Protein AF-A0A0K2UGA2-F1 (afdb_monomer_lite)

Sequence (184 aa):
MSRSERPNSTDGEDQDSHVTQVADSEGTWDYDFKPMPTYVLCIILMTSNLFLLFLTLILPSICWRKKHCSIRPFSWLIYGHGLHWLIHLIGDQYWKYHHAKSKLDGYIEFYIQTKNIRRAPFYIVSFGNALLLIASTILYENCKSYICEEVDYLRGLVTIEALSILSLITKYLVNLKKFHETKA

InterPro domains:
  IPR029399 TMEM192 family [PF14802] (30-184)
  IPR029399 TMEM192 family [PTHR31592] (38-183)

pLDDT: mean 70.26, std 17.55, range [30.72, 91.88]

Organism: Lepeophtheirus salmonis (NCBI:txid72036)

Foldseek 3Di:
DDDDDDDDDDDDDPPPPDPPFDQDPVRDTDDPDDPDCVVVLLVVLLVLLVVLLVLLVVLVVVCVVVVDDPDDSLVVNLVSLVVSLVSLVVSVVVVVVVVVVCVPPPPPPVCVVVVVLSCVLNVLSVVLNVVLVVLVVVCVVPPPDDDDPSSVVNSVSSNVSSVVNVVSSVVSVVVVVVVVVVVD

Structure (mmCIF, N/CA/C/O backbone):
data_AF-A0A0K2UGA2-F1
#
_entry.id   AF-A0A0K2UGA2-F1
#
loop_
_atom_site.group_PDB
_atom_site.id
_atom_site.type_symbol
_atom_site.label_atom_id
_atom_site.label_alt_id
_atom_site.label_comp_id
_atom_site.label_asym_id
_atom_site.label_entity_id
_atom_site.label_seq_id
_atom_site.pdbx_PDB_ins_code
_atom_site.Cartn_x
_atom_site.Cartn_y
_atom_site.Cartn_z
_atom_site.occupancy
_atom_site.B_iso_or_equiv
_atom_site.auth_seq_id
_atom_site.auth_comp_id
_atom_site.auth_asym_id
_atom_site.auth_atom_id
_atom_site.pdbx_PDB_model_num
ATOM 1 N N . MET A 1 1 ? -31.998 -31.017 64.420 1.00 37.56 1 MET A N 1
ATOM 2 C CA . MET A 1 1 ? -31.424 -32.377 64.312 1.00 37.56 1 MET A CA 1
ATOM 3 C C . MET A 1 1 ? -31.654 -32.807 62.864 1.00 37.56 1 MET A C 1
ATOM 5 O O . MET A 1 1 ? -32.804 -32.898 62.487 1.00 37.56 1 MET A O 1
ATOM 9 N N . SER A 1 2 ? -30.695 -32.916 61.952 1.00 39.34 2 SER A N 1
ATOM 10 C CA . SER A 1 2 ? -29.243 -32.854 62.046 1.00 39.34 2 SER A CA 1
ATOM 11 C C . SER A 1 2 ? -28.655 -32.306 60.739 1.00 39.34 2 SER A C 1
ATOM 13 O O . SER A 1 2 ? -29.261 -32.405 59.677 1.00 39.34 2 SER A O 1
ATOM 15 N N . ARG A 1 3 ? -27.471 -31.721 60.885 1.00 41.41 3 ARG A N 1
ATOM 16 C CA . ARG A 1 3 ? -26.541 -31.200 59.880 1.00 41.41 3 ARG A CA 1
ATOM 17 C C . ARG A 1 3 ? -25.759 -32.362 59.245 1.00 41.41 3 ARG A C 1
ATOM 19 O O . ARG A 1 3 ? -25.420 -33.297 59.961 1.00 41.41 3 ARG A O 1
ATOM 26 N N . SER A 1 4 ? -25.427 -32.269 57.960 1.00 37.75 4 SER A N 1
ATOM 27 C CA . SER A 1 4 ? -24.331 -33.008 57.298 1.00 37.75 4 SER A CA 1
ATOM 28 C C . SER A 1 4 ? -24.015 -32.243 56.001 1.00 37.75 4 SER A C 1
ATOM 30 O O . SER A 1 4 ? -24.888 -32.115 55.151 1.00 37.75 4 SER A O 1
ATOM 32 N N . GLU A 1 5 ? -23.064 -31.305 55.994 1.00 38.44 5 GLU A N 1
ATOM 33 C CA . GLU A 1 5 ? -21.602 -31.429 55.796 1.00 38.44 5 GLU A CA 1
ATOM 34 C C . GLU A 1 5 ? -21.164 -31.910 54.393 1.00 38.44 5 GLU A C 1
ATOM 36 O O . GLU A 1 5 ? -21.560 -32.960 53.907 1.00 38.44 5 GLU A O 1
ATOM 41 N N . ARG A 1 6 ? -20.361 -31.046 53.748 1.00 37.56 6 ARG A N 1
ATOM 42 C CA . ARG A 1 6 ? -19.800 -31.071 52.377 1.00 37.56 6 ARG A CA 1
ATOM 43 C C . ARG A 1 6 ? -18.502 -31.913 52.331 1.00 37.56 6 ARG A C 1
ATOM 45 O O . ARG A 1 6 ? -17.911 -32.117 53.388 1.00 37.56 6 ARG A O 1
ATOM 52 N N . PRO A 1 7 ? -17.990 -32.310 51.146 1.00 41.41 7 PRO A N 1
ATOM 53 C CA . PRO A 1 7 ? -16.862 -31.559 50.536 1.00 41.41 7 PRO A CA 1
ATOM 54 C C . PRO A 1 7 ? -16.954 -31.505 48.988 1.00 41.41 7 PRO A C 1
ATOM 56 O O . PRO A 1 7 ? -17.434 -32.435 48.358 1.00 41.41 7 PRO A O 1
ATOM 59 N N . ASN A 1 8 ? -16.773 -30.369 48.306 1.00 36.59 8 ASN A N 1
ATOM 60 C CA . ASN A 1 8 ? -15.532 -29.724 47.828 1.00 36.59 8 ASN A CA 1
ATOM 61 C C . ASN A 1 8 ? -14.492 -30.626 47.121 1.00 36.59 8 ASN A C 1
ATOM 63 O O . ASN A 1 8 ? -13.733 -31.316 47.790 1.00 36.59 8 ASN A O 1
ATOM 67 N N . SER A 1 9 ? -14.421 -30.528 45.787 1.00 33.00 9 SER A N 1
ATOM 68 C CA . SER A 1 9 ? -13.192 -30.535 44.956 1.00 33.00 9 SER A CA 1
ATOM 69 C C . SER A 1 9 ? -13.597 -30.065 43.542 1.00 33.00 9 SER A C 1
ATOM 71 O O . SER A 1 9 ? -14.502 -30.651 42.958 1.00 33.00 9 SER A O 1
ATOM 73 N N . THR A 1 10 ? -13.365 -28.804 43.165 1.00 36.88 10 THR A N 1
ATOM 74 C CA . THR A 1 10 ? -12.170 -28.209 42.526 1.00 36.88 10 THR A CA 1
ATOM 75 C C . THR A 1 10 ? -11.819 -28.755 41.135 1.00 36.88 10 THR A C 1
ATOM 77 O O . THR A 1 10 ? -11.552 -29.937 40.959 1.00 36.88 10 THR A O 1
ATOM 80 N N . ASP A 1 11 ? -11.759 -27.787 40.216 1.00 34.50 11 ASP A N 1
ATOM 81 C CA . ASP A 1 11 ? -10.872 -27.674 39.056 1.00 34.50 11 ASP A CA 1
ATOM 82 C C . ASP A 1 11 ? -11.392 -28.116 37.683 1.00 34.50 11 ASP A C 1
ATOM 84 O O . ASP A 1 11 ? -11.321 -29.263 37.252 1.00 34.50 11 ASP A O 1
ATOM 88 N N . GLY A 1 12 ? -11.853 -27.091 36.970 1.00 30.72 12 GLY A N 1
ATOM 89 C CA . GLY A 1 12 ? -12.081 -27.024 35.536 1.00 30.72 12 GLY A CA 1
ATOM 90 C C . GLY A 1 12 ? -12.173 -25.545 35.175 1.00 30.72 12 GLY A C 1
ATOM 91 O O . GLY A 1 12 ? -13.263 -25.029 34.950 1.00 30.72 12 GLY A O 1
ATOM 92 N N . GLU A 1 13 ? -11.041 -24.844 35.280 1.00 35.44 13 GLU A N 1
ATOM 93 C CA . GLU A 1 13 ? -10.872 -23.449 34.871 1.00 35.44 13 GLU A CA 1
ATOM 94 C C . GLU A 1 13 ? -11.157 -23.292 33.372 1.00 35.44 13 GLU A C 1
ATOM 96 O O . GLU A 1 13 ? -10.251 -23.351 32.550 1.00 35.44 13 GLU A O 1
ATOM 101 N N . ASP A 1 14 ? -12.408 -23.013 33.025 1.00 35.53 14 ASP A N 1
ATOM 102 C CA . ASP A 1 14 ? -12.729 -22.203 31.854 1.00 35.53 14 ASP A CA 1
ATOM 103 C C . ASP A 1 14 ? -13.104 -20.812 32.376 1.00 35.53 14 ASP A C 1
ATOM 105 O O . ASP A 1 14 ? -14.276 -20.463 32.533 1.00 35.53 14 ASP A O 1
ATOM 109 N N . GLN A 1 15 ? -12.084 -20.008 32.708 1.00 34.78 15 GLN A N 1
ATOM 110 C CA . GLN A 1 15 ? -12.235 -18.554 32.820 1.00 34.78 15 GLN A CA 1
ATOM 111 C C . GLN A 1 15 ? -12.500 -17.995 31.419 1.00 34.78 15 GLN A C 1
ATOM 113 O O . GLN A 1 15 ? -11.644 -17.382 30.780 1.00 34.78 15 GLN A O 1
ATOM 118 N N . ASP A 1 16 ? -13.719 -18.225 30.940 1.00 36.03 16 ASP A N 1
ATOM 119 C CA . ASP A 1 16 ? -14.328 -17.419 29.904 1.00 36.03 16 ASP A CA 1
ATOM 120 C C . ASP A 1 16 ? -14.433 -16.016 30.502 1.00 36.03 16 ASP A C 1
ATOM 122 O O . ASP A 1 16 ? -15.100 -15.786 31.515 1.00 36.03 16 ASP A O 1
ATOM 126 N N . SER A 1 17 ? -13.636 -15.099 29.962 1.00 37.28 17 SER A N 1
ATOM 127 C CA . SER A 1 17 ? -13.492 -13.741 30.462 1.00 37.28 17 SER A CA 1
ATOM 128 C C . SER A 1 17 ? -14.797 -12.975 30.254 1.00 37.28 17 SER A C 1
ATOM 130 O O . SER A 1 17 ? -14.932 -12.208 29.300 1.00 37.28 17 SER A O 1
ATOM 132 N N . HIS A 1 18 ? -15.755 -13.193 31.151 1.00 33.69 18 HIS A N 1
ATOM 133 C CA . HIS A 1 18 ? -16.914 -12.346 31.339 1.00 33.69 18 HIS A CA 1
ATOM 134 C C . HIS A 1 18 ? -16.404 -10.926 31.579 1.00 33.69 18 HIS A C 1
ATOM 136 O O . HIS A 1 18 ? -15.694 -10.646 32.543 1.00 33.69 18 HIS A O 1
ATOM 142 N N . VAL A 1 19 ? -16.726 -10.036 30.646 1.00 45.16 19 VAL A N 1
ATOM 143 C CA . VAL A 1 19 ? -16.599 -8.593 30.823 1.00 45.16 19 VAL A CA 1
ATOM 144 C C . VAL A 1 19 ? -17.448 -8.237 32.039 1.00 45.16 19 VAL A C 1
ATOM 146 O O . VAL A 1 19 ? -18.676 -8.290 31.976 1.00 45.16 19 VAL A O 1
ATOM 149 N N . THR A 1 20 ? -16.800 -7.957 33.168 1.00 40.78 20 THR A N 1
ATOM 150 C CA . THR A 1 20 ? -17.470 -7.544 34.398 1.00 40.78 20 THR A CA 1
ATOM 151 C C . THR A 1 20 ? -18.082 -6.166 34.161 1.00 40.78 20 THR A C 1
ATOM 153 O O . THR A 1 20 ? -17.406 -5.149 34.266 1.00 40.78 20 THR A O 1
ATOM 156 N N . GLN A 1 21 ? -19.360 -6.136 33.786 1.00 47.53 21 GLN A N 1
ATOM 157 C CA . GLN A 1 21 ? -20.159 -4.916 33.737 1.00 47.53 21 GLN A CA 1
ATOM 158 C C . GLN A 1 21 ? -20.428 -4.478 35.179 1.00 47.53 21 GLN A C 1
ATOM 160 O O . GLN A 1 21 ? -21.361 -4.964 35.817 1.00 47.53 21 GLN A O 1
ATOM 165 N N . VAL A 1 22 ? -19.579 -3.609 35.721 1.00 47.03 22 VAL A N 1
ATOM 166 C CA . VAL A 1 22 ? -19.834 -2.964 37.011 1.00 47.03 22 VAL A CA 1
ATOM 167 C C . VAL A 1 22 ? -20.542 -1.648 36.711 1.00 47.03 22 VAL A C 1
ATOM 169 O O . VAL A 1 22 ? -19.928 -0.709 36.218 1.00 47.03 22 VAL A O 1
ATOM 172 N N . ALA A 1 23 ? -21.852 -1.597 36.946 1.00 44.09 23 ALA A N 1
ATOM 173 C CA . ALA A 1 23 ? -22.577 -0.333 36.949 1.00 44.09 23 ALA A CA 1
ATOM 174 C C . ALA A 1 23 ? -22.194 0.444 38.216 1.00 44.09 23 ALA A C 1
ATOM 176 O O . ALA A 1 23 ? -22.300 -0.093 39.322 1.00 44.09 23 ALA A O 1
ATOM 177 N N . ASP A 1 24 ? -21.758 1.692 38.058 1.00 54.41 24 ASP A N 1
ATOM 178 C CA . ASP A 1 24 ? -21.700 2.642 39.166 1.00 54.41 24 ASP A CA 1
ATOM 179 C C . ASP A 1 24 ? -23.138 2.933 39.655 1.00 54.41 24 ASP A C 1
ATOM 181 O O . ASP A 1 24 ? -24.098 2.951 38.879 1.00 54.41 24 ASP A O 1
ATOM 185 N N . SER A 1 25 ? -23.288 3.126 40.967 1.00 57.62 25 SER A N 1
ATOM 186 C CA . SER A 1 25 ? -24.517 3.521 41.669 1.00 57.62 25 SER A CA 1
ATOM 187 C C . SER A 1 25 ? -25.264 4.738 41.090 1.00 57.62 25 SER A C 1
ATOM 189 O O . SER A 1 25 ? -26.455 4.881 41.368 1.00 57.62 25 SER A O 1
ATOM 191 N N . GLU A 1 26 ? -24.622 5.587 40.285 1.00 58.28 26 GLU A N 1
ATOM 192 C CA . GLU A 1 26 ? -25.221 6.740 39.593 1.00 58.28 26 GLU A CA 1
ATOM 193 C C . GLU A 1 26 ? -25.733 6.417 38.174 1.00 58.28 26 GLU A C 1
ATOM 195 O O . GLU A 1 26 ? -26.281 7.284 37.491 1.00 58.28 26 GLU A O 1
ATOM 200 N N . GLY A 1 27 ? -25.626 5.162 37.722 1.00 55.91 27 GLY A N 1
ATOM 201 C CA . GLY A 1 27 ? -26.053 4.751 36.380 1.00 55.91 27 GLY A CA 1
ATOM 202 C C . GLY A 1 27 ? -25.058 5.122 35.277 1.00 55.91 27 GLY A C 1
ATOM 203 O O . GLY A 1 27 ? -25.396 5.040 34.090 1.00 55.91 27 GLY A O 1
ATOM 204 N N . THR A 1 28 ? -23.834 5.504 35.648 1.00 41.50 28 THR A N 1
ATOM 205 C CA . THR A 1 28 ? -22.737 5.746 34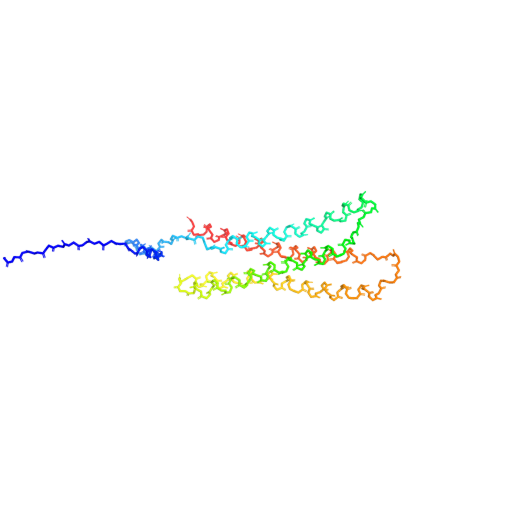.712 1.00 41.50 28 THR A CA 1
ATOM 206 C C . THR A 1 28 ? -22.069 4.416 34.374 1.00 41.50 28 THR A C 1
ATOM 208 O O . THR A 1 28 ? -21.595 3.684 35.241 1.00 41.50 28 THR A O 1
ATOM 211 N N . TRP A 1 29 ? -22.066 4.064 33.090 1.00 51.09 29 TRP A N 1
ATOM 212 C CA . TRP A 1 29 ? -21.388 2.866 32.603 1.00 51.09 29 TRP A CA 1
ATOM 213 C C . TRP A 1 29 ? -19.903 3.174 32.426 1.00 51.09 29 TRP A C 1
ATOM 215 O O . TRP A 1 29 ? -19.542 3.908 31.504 1.00 51.09 29 TRP A O 1
ATOM 225 N N . ASP A 1 30 ? -19.062 2.618 33.297 1.00 38.59 30 ASP A N 1
ATOM 226 C CA . ASP A 1 30 ? -17.612 2.641 33.120 1.00 38.59 30 ASP A CA 1
ATOM 227 C C . ASP A 1 30 ? -17.212 1.492 32.185 1.00 38.59 30 ASP A C 1
ATOM 229 O O . ASP A 1 30 ? -17.468 0.314 32.450 1.00 38.59 30 ASP A O 1
ATOM 233 N N . TYR A 1 31 ? -16.667 1.839 31.021 1.00 52.25 31 TYR A N 1
ATOM 234 C CA . TYR A 1 31 ? -16.268 0.859 30.019 1.00 52.25 31 TYR A CA 1
ATOM 235 C C . TYR A 1 31 ? -14.785 0.568 30.204 1.00 52.25 31 TYR A C 1
ATOM 237 O O . TYR A 1 31 ? -13.946 1.361 29.786 1.00 52.25 31 TYR A O 1
ATOM 245 N N . ASP A 1 32 ? -14.452 -0.598 30.754 1.00 43.66 32 ASP A N 1
ATOM 246 C CA . ASP A 1 32 ? -13.066 -1.060 30.782 1.00 43.66 32 ASP A CA 1
ATOM 247 C C . ASP A 1 32 ? -12.639 -1.439 29.349 1.00 43.66 32 ASP A C 1
ATOM 249 O O . ASP A 1 32 ? -12.970 -2.503 28.807 1.00 43.66 32 ASP A O 1
ATOM 253 N N . PHE A 1 33 ? -12.004 -0.487 28.661 1.00 50.59 33 PHE A N 1
ATOM 254 C CA . PHE A 1 33 ? -11.638 -0.586 27.252 1.00 50.59 33 PHE A CA 1
ATOM 255 C C . PHE A 1 33 ? -10.513 -1.606 27.062 1.00 50.59 33 PHE A C 1
ATOM 257 O O . PHE A 1 33 ? -9.339 -1.248 26.967 1.00 50.59 33 PHE A O 1
ATOM 264 N N . LYS A 1 34 ? -10.851 -2.889 26.906 1.00 51.28 34 LYS A N 1
ATOM 265 C CA . LYS A 1 34 ? -9.876 -3.865 26.404 1.00 51.28 34 LYS A CA 1
ATOM 266 C C . LYS A 1 34 ? -9.520 -3.509 24.953 1.00 51.28 34 LYS A C 1
ATOM 268 O O . LYS A 1 34 ? -10.399 -3.549 24.084 1.00 51.28 34 LYS A O 1
ATOM 273 N N . PRO A 1 35 ? -8.256 -3.157 24.648 1.00 51.88 35 PRO A N 1
ATOM 274 C CA . PRO A 1 35 ? -7.858 -2.835 23.287 1.00 51.88 35 PRO A CA 1
ATOM 275 C C . PRO A 1 35 ? -8.084 -4.064 22.407 1.00 51.88 35 PRO A C 1
ATOM 277 O O . PRO A 1 35 ? -7.499 -5.125 22.625 1.00 51.88 35 PRO A O 1
ATOM 280 N N . MET A 1 36 ? -8.957 -3.933 21.406 1.00 54.53 36 MET A N 1
ATOM 281 C CA . MET A 1 36 ? -9.200 -5.018 20.464 1.00 54.53 36 MET A CA 1
ATOM 282 C C . MET A 1 36 ? -7.882 -5.387 19.749 1.00 54.53 36 MET A C 1
ATOM 284 O O . MET A 1 36 ? -7.130 -4.492 19.341 1.00 54.53 36 MET A O 1
ATOM 288 N N . PRO A 1 37 ? -7.616 -6.683 19.494 1.00 62.12 37 PRO A N 1
ATOM 289 C CA . PRO A 1 37 ? -6.397 -7.148 18.813 1.00 62.12 37 PRO A CA 1
ATOM 290 C C . PRO A 1 37 ? -6.235 -6.597 17.379 1.00 62.12 37 PRO A C 1
ATOM 292 O O . PRO A 1 37 ? -5.204 -6.780 16.733 1.00 62.12 37 PRO A O 1
ATOM 295 N N . THR A 1 38 ? -7.231 -5.867 16.872 1.00 67.31 38 THR A N 1
ATOM 296 C CA . THR A 1 38 ? -7.196 -5.076 15.637 1.00 67.31 38 THR A CA 1
ATOM 297 C C . THR A 1 38 ? -6.097 -4.014 15.614 1.00 67.31 38 THR A C 1
ATOM 299 O O . THR A 1 38 ? -5.597 -3.726 14.527 1.00 67.31 38 THR A O 1
ATOM 302 N N . TYR A 1 39 ? -5.682 -3.45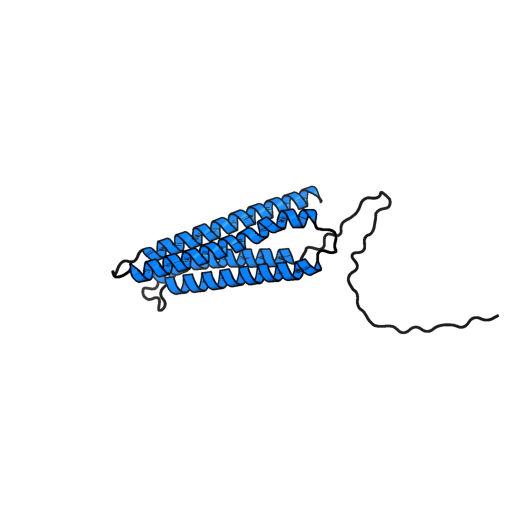9 16.760 1.00 71.31 39 TYR A N 1
ATOM 303 C CA . TYR A 1 39 ? -4.588 -2.476 16.811 1.00 71.31 39 TYR A CA 1
ATOM 304 C C . TYR A 1 39 ? -3.247 -3.071 16.354 1.00 71.31 39 TYR A C 1
ATOM 306 O O . TYR A 1 39 ? -2.553 -2.470 15.534 1.00 71.31 39 TYR A O 1
ATOM 314 N N . VAL A 1 40 ? -2.927 -4.288 16.808 1.00 77.56 40 VAL A N 1
ATOM 315 C CA . VAL A 1 40 ? -1.703 -5.006 16.415 1.00 77.56 40 VAL A CA 1
ATOM 316 C C . VAL A 1 40 ? -1.684 -5.243 14.907 1.00 77.56 40 VAL A C 1
ATOM 318 O O . VAL A 1 40 ? -0.672 -4.995 14.256 1.00 77.56 40 VAL A O 1
ATOM 321 N N . LEU A 1 41 ? -2.819 -5.639 14.323 1.00 77.69 41 LEU A N 1
ATOM 322 C CA . LEU A 1 41 ? -2.898 -5.837 12.878 1.00 77.69 41 LEU A CA 1
ATOM 323 C C . LEU A 1 41 ? -2.733 -4.524 12.103 1.00 77.69 41 LEU A C 1
ATOM 325 O O . LEU A 1 41 ? -2.024 -4.502 11.103 1.00 77.69 41 LEU A O 1
ATOM 329 N N . CYS A 1 42 ? -3.324 -3.419 12.568 1.00 77.56 42 CYS A N 1
ATOM 330 C CA . CYS A 1 42 ? -3.106 -2.107 11.953 1.00 77.56 42 CYS A CA 1
ATOM 331 C C . CYS A 1 42 ? -1.625 -1.704 11.971 1.00 77.56 42 CYS A C 1
ATOM 333 O O . CYS A 1 42 ? -1.134 -1.186 10.968 1.00 77.56 42 CYS A O 1
ATOM 335 N N . ILE A 1 43 ? -0.904 -1.976 13.066 1.00 83.06 43 ILE A N 1
ATOM 336 C CA . ILE A 1 43 ? 0.547 -1.754 13.125 1.00 83.06 43 ILE A CA 1
ATOM 337 C C . ILE A 1 43 ? 1.257 -2.617 12.085 1.00 83.06 43 ILE A C 1
ATOM 339 O O . ILE A 1 43 ? 2.060 -2.081 11.332 1.00 83.06 43 ILE A O 1
ATOM 343 N N . ILE A 1 44 ? 0.947 -3.914 12.002 1.00 86.94 44 ILE A N 1
ATOM 344 C CA . ILE A 1 44 ? 1.562 -4.832 11.027 1.00 86.94 44 ILE A CA 1
ATOM 345 C C . ILE A 1 44 ? 1.331 -4.352 9.586 1.00 86.94 44 ILE A C 1
ATOM 347 O O . ILE A 1 44 ? 2.254 -4.344 8.772 1.00 86.94 44 ILE A O 1
ATOM 351 N N . LEU A 1 45 ? 0.115 -3.912 9.254 1.00 85.88 45 LEU A N 1
ATOM 352 C CA . LEU A 1 45 ? -0.188 -3.382 7.922 1.00 85.88 45 LEU A CA 1
ATOM 353 C C . LEU A 1 45 ? 0.591 -2.089 7.654 1.00 85.88 45 LEU A C 1
ATOM 355 O O . LEU A 1 45 ? 1.203 -1.943 6.594 1.00 85.88 45 LEU A O 1
ATOM 359 N N . MET A 1 46 ? 0.653 -1.184 8.632 1.00 85.69 46 MET A N 1
ATOM 360 C CA . MET A 1 46 ? 1.400 0.067 8.515 1.00 85.69 46 MET A CA 1
ATOM 361 C C . MET A 1 46 ? 2.907 -0.172 8.351 1.00 85.69 46 MET A C 1
ATOM 363 O O . MET A 1 46 ? 3.526 0.423 7.467 1.00 85.69 46 MET A O 1
ATOM 367 N N . THR A 1 47 ? 3.499 -1.073 9.139 1.00 88.50 47 THR A N 1
ATOM 368 C CA . THR A 1 47 ? 4.919 -1.430 9.020 1.00 88.50 47 THR A CA 1
ATOM 369 C C . THR A 1 47 ? 5.207 -2.109 7.687 1.00 88.50 47 THR A C 1
ATOM 371 O O . THR A 1 47 ? 6.205 -1.775 7.050 1.00 88.50 47 THR A O 1
ATOM 374 N N . SER A 1 48 ? 4.316 -2.980 7.206 1.00 88.94 48 SER A N 1
ATOM 375 C CA . SER A 1 48 ? 4.462 -3.614 5.891 1.00 88.94 48 SER A CA 1
ATOM 376 C C . SER A 1 48 ? 4.449 -2.598 4.739 1.00 88.94 48 SER A C 1
ATOM 378 O O . SER A 1 48 ? 5.198 -2.757 3.777 1.00 88.94 48 SER A O 1
ATOM 380 N N . ASN A 1 49 ? 3.648 -1.530 4.841 1.00 90.19 49 ASN A N 1
ATOM 381 C CA . ASN A 1 49 ? 3.582 -0.466 3.835 1.00 90.19 49 ASN A CA 1
ATOM 382 C C . ASN A 1 49 ? 4.840 0.414 3.847 1.00 90.19 49 ASN A C 1
ATOM 384 O O . ASN A 1 49 ? 5.405 0.718 2.797 1.00 90.19 49 ASN A O 1
ATOM 388 N N . LEU A 1 50 ? 5.336 0.765 5.038 1.00 90.25 50 LEU A N 1
ATOM 389 C CA . LEU A 1 50 ? 6.605 1.484 5.181 1.00 90.25 50 LEU A CA 1
ATOM 390 C C . LEU A 1 50 ? 7.788 0.660 4.664 1.00 90.25 50 LEU A C 1
ATOM 392 O O . LEU A 1 50 ? 8.670 1.198 3.997 1.00 90.25 50 LEU A O 1
ATOM 396 N N . PHE A 1 51 ? 7.791 -0.647 4.931 1.00 90.62 51 PHE A N 1
ATOM 397 C CA . PHE A 1 51 ? 8.807 -1.556 4.415 1.00 90.62 51 PHE A CA 1
ATOM 398 C C . PHE A 1 51 ? 8.788 -1.620 2.883 1.00 90.62 51 PHE A C 1
ATOM 400 O O . PHE A 1 51 ? 9.848 -1.549 2.262 1.00 90.62 51 PHE A O 1
ATOM 407 N N . LEU A 1 52 ? 7.603 -1.688 2.264 1.00 89.50 52 LEU A N 1
ATOM 408 C CA . LEU A 1 52 ? 7.475 -1.668 0.806 1.00 89.50 52 LEU A CA 1
ATOM 409 C C . LEU A 1 52 ? 8.019 -0.359 0.210 1.00 89.50 52 LEU A C 1
ATOM 411 O O . LEU A 1 52 ? 8.793 -0.408 -0.742 1.00 89.50 52 LEU A O 1
ATOM 415 N N . LEU A 1 53 ? 7.685 0.796 0.796 1.00 90.56 53 LEU A N 1
ATOM 416 C CA . LEU A 1 53 ? 8.236 2.095 0.384 1.00 90.56 53 LEU A CA 1
ATOM 417 C C . LEU A 1 53 ? 9.760 2.151 0.513 1.00 90.56 53 LEU A C 1
ATOM 419 O O . LEU A 1 53 ? 10.459 2.615 -0.385 1.00 90.56 53 LEU A O 1
ATOM 423 N N . PHE A 1 54 ? 10.297 1.666 1.627 1.00 89.50 54 PHE A N 1
ATOM 424 C CA . PHE A 1 54 ? 11.739 1.609 1.837 1.00 89.50 54 PHE A CA 1
ATOM 425 C C . PHE A 1 54 ? 12.418 0.744 0.767 1.00 89.50 54 PHE A C 1
ATOM 427 O O . PHE A 1 54 ? 13.403 1.169 0.160 1.00 89.50 54 PHE A O 1
ATOM 434 N N . LEU A 1 55 ? 11.850 -0.431 0.480 1.00 86.69 55 LEU A N 1
ATOM 435 C CA . LEU A 1 55 ? 12.327 -1.346 -0.552 1.00 86.69 55 LEU A CA 1
ATOM 436 C C . LEU A 1 55 ? 12.330 -0.669 -1.936 1.00 86.69 55 LEU A C 1
ATOM 438 O O . LEU A 1 55 ? 13.365 -0.654 -2.607 1.00 86.69 55 LEU A O 1
ATOM 442 N N . THR A 1 56 ? 11.225 -0.036 -2.343 1.00 85.75 56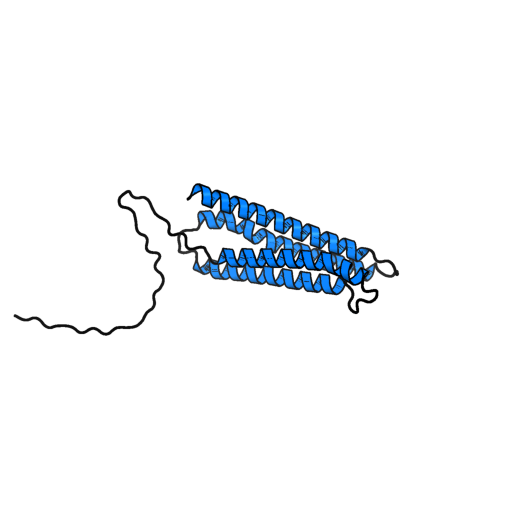 THR A N 1
ATOM 443 C CA . THR A 1 56 ? 11.122 0.632 -3.654 1.00 85.75 56 THR A CA 1
ATOM 444 C C . THR A 1 56 ? 12.037 1.848 -3.784 1.00 85.75 56 THR A C 1
ATOM 446 O O . THR A 1 56 ? 12.478 2.164 -4.891 1.00 85.75 56 THR A O 1
ATOM 449 N N . LEU A 1 57 ? 12.365 2.535 -2.687 1.00 85.75 57 LEU A N 1
ATOM 450 C CA . LEU A 1 57 ? 13.289 3.669 -2.705 1.00 85.75 57 LEU A CA 1
ATOM 451 C C . LEU A 1 57 ? 14.764 3.253 -2.730 1.00 85.75 57 LEU A C 1
ATOM 453 O O . LEU A 1 57 ? 15.582 3.915 -3.374 1.00 85.75 57 LEU A O 1
ATOM 457 N N . ILE A 1 58 ? 15.106 2.154 -2.063 1.00 84.62 58 ILE A N 1
ATOM 458 C CA . ILE A 1 58 ? 16.499 1.742 -1.861 1.00 84.62 58 ILE A CA 1
ATOM 459 C C . ILE A 1 58 ? 17.033 0.852 -2.971 1.00 84.62 58 ILE A C 1
ATOM 461 O O . ILE A 1 58 ? 18.205 0.996 -3.326 1.00 84.62 58 ILE A O 1
ATOM 465 N N . LEU A 1 59 ? 16.204 -0.016 -3.558 1.00 79.00 59 LEU A N 1
ATOM 466 C CA . LEU A 1 59 ? 16.608 -0.867 -4.684 1.00 79.00 59 LEU A CA 1
ATOM 467 C C . LEU A 1 59 ? 17.349 -0.106 -5.800 1.00 79.00 59 LEU A C 1
ATOM 469 O O . LEU A 1 59 ? 18.464 -0.509 -6.143 1.00 79.00 59 LEU A O 1
ATOM 473 N N . PRO A 1 60 ? 16.809 1.001 -6.344 1.00 77.00 60 PRO A N 1
ATOM 474 C CA . PRO A 1 60 ? 17.497 1.745 -7.394 1.00 77.00 60 PRO A CA 1
ATOM 475 C C . PRO A 1 60 ? 18.763 2.439 -6.883 1.00 77.00 60 PRO A C 1
ATOM 477 O O . PRO A 1 60 ? 19.762 2.460 -7.590 1.00 77.00 60 PRO A O 1
ATOM 480 N N . SER A 1 61 ? 18.779 2.930 -5.639 1.00 79.56 61 SER A N 1
ATOM 481 C CA . SER A 1 61 ? 19.966 3.567 -5.047 1.00 79.56 61 SER A CA 1
ATOM 482 C C . SER A 1 61 ? 21.135 2.583 -4.873 1.00 79.56 61 SER A C 1
ATOM 484 O O . SER A 1 61 ? 22.289 2.902 -5.172 1.00 79.56 61 SER A O 1
ATOM 486 N N . ILE A 1 62 ? 20.845 1.345 -4.454 1.00 76.12 62 ILE A N 1
ATOM 487 C CA . ILE A 1 62 ? 21.855 0.289 -4.304 1.00 76.12 62 ILE A CA 1
ATOM 488 C C . ILE A 1 62 ? 22.317 -0.233 -5.667 1.00 76.12 62 ILE A C 1
ATOM 490 O O . ILE A 1 62 ? 23.525 -0.387 -5.867 1.00 76.12 62 ILE A O 1
ATOM 494 N N . CYS A 1 63 ? 21.398 -0.485 -6.605 1.00 73.44 63 CYS A N 1
ATOM 495 C CA . CYS A 1 63 ? 21.763 -0.963 -7.943 1.00 73.44 63 CYS A CA 1
ATOM 496 C C . CYS A 1 63 ? 22.470 0.107 -8.784 1.00 73.44 63 CYS A C 1
ATOM 498 O O . CYS A 1 63 ? 23.309 -0.237 -9.608 1.00 73.44 63 CYS A O 1
ATOM 500 N N . TRP A 1 64 ? 22.226 1.395 -8.533 1.00 69.12 64 TRP A N 1
ATOM 501 C CA . TRP A 1 64 ? 23.018 2.467 -9.135 1.00 69.12 64 TRP A CA 1
ATOM 502 C C . TRP A 1 64 ? 24.480 2.423 -8.674 1.00 69.12 64 TRP A C 1
ATOM 504 O O . TRP A 1 64 ? 25.400 2.587 -9.474 1.00 69.12 64 TRP A O 1
ATOM 514 N N . ARG A 1 65 ? 24.726 2.152 -7.383 1.00 68.56 65 ARG A N 1
ATOM 515 C CA . ARG A 1 65 ? 26.099 2.022 -6.864 1.00 68.56 65 ARG A CA 1
ATOM 516 C C . ARG A 1 65 ? 26.778 0.720 -7.275 1.00 68.56 65 ARG A C 1
ATOM 518 O O . ARG A 1 65 ? 27.983 0.709 -7.521 1.00 68.56 65 ARG A O 1
ATOM 525 N N . LYS A 1 66 ? 26.042 -0.391 -7.305 1.00 66.88 66 LYS A N 1
ATOM 526 C CA . LYS A 1 66 ? 26.568 -1.699 -7.703 1.00 66.88 66 LYS A CA 1
ATOM 527 C C . LYS A 1 66 ? 26.277 -1.913 -9.185 1.00 66.88 66 LYS A C 1
ATOM 529 O O . LYS A 1 66 ? 25.218 -2.418 -9.526 1.00 66.88 66 LYS A O 1
ATOM 534 N N . LYS A 1 67 ? 27.256 -1.592 -10.046 1.00 59.38 67 LYS A N 1
ATOM 535 C CA . LYS A 1 67 ? 27.211 -1.738 -11.522 1.00 59.38 67 LYS A CA 1
ATOM 536 C C . LYS A 1 67 ? 26.648 -3.079 -12.038 1.00 59.38 67 LYS A C 1
ATOM 538 O O . LYS A 1 67 ? 26.241 -3.149 -13.193 1.00 59.38 67 LYS A O 1
ATOM 543 N N . HIS A 1 68 ? 26.587 -4.121 -11.206 1.00 56.22 68 HIS A N 1
ATOM 544 C CA . HIS A 1 68 ? 25.908 -5.380 -11.499 1.00 56.22 68 HIS A CA 1
ATOM 545 C C . HIS A 1 68 ? 24.968 -5.798 -10.360 1.00 56.22 68 HIS A C 1
ATOM 547 O O . HIS A 1 68 ? 25.403 -6.298 -9.322 1.00 56.22 68 HIS A O 1
ATOM 553 N N . CYS A 1 69 ? 23.663 -5.640 -10.581 1.00 63.38 69 CYS A N 1
ATOM 554 C CA . CYS A 1 69 ? 22.633 -6.367 -9.845 1.00 63.38 69 CYS A CA 1
ATOM 555 C C . CYS A 1 69 ? 22.300 -7.654 -10.620 1.00 63.38 69 CYS A C 1
ATOM 557 O O . CYS A 1 69 ? 21.890 -7.591 -11.775 1.00 63.38 69 CYS A O 1
ATOM 559 N N . SER A 1 70 ? 22.478 -8.822 -9.987 1.00 58.28 70 SER A N 1
ATOM 560 C CA . SER A 1 70 ? 22.232 -10.139 -10.611 1.00 58.28 70 SER A CA 1
ATOM 561 C C . SER A 1 70 ? 20.751 -10.398 -10.926 1.00 58.28 70 SER A C 1
ATOM 563 O O . SER A 1 70 ? 20.438 -11.298 -11.698 1.00 58.28 70 SER A O 1
ATOM 565 N N . ILE A 1 71 ? 19.837 -9.629 -10.323 1.00 64.56 71 ILE A N 1
ATOM 566 C CA . ILE A 1 71 ? 18.386 -9.716 -10.522 1.00 64.56 71 ILE A CA 1
ATOM 567 C C . ILE A 1 71 ? 17.885 -8.333 -10.940 1.00 64.56 71 ILE A C 1
ATOM 569 O O . ILE A 1 71 ? 18.281 -7.325 -10.350 1.00 64.56 71 ILE A O 1
ATOM 573 N N . ARG A 1 72 ? 17.001 -8.283 -11.946 1.00 73.19 72 ARG A N 1
ATOM 574 C CA . ARG A 1 72 ? 16.402 -7.029 -12.416 1.00 73.19 72 ARG A CA 1
ATOM 575 C C . ARG A 1 72 ? 15.549 -6.406 -11.295 1.00 73.19 72 ARG A C 1
ATOM 577 O O . ARG A 1 72 ? 14.726 -7.114 -10.713 1.00 73.19 72 ARG A O 1
ATOM 584 N N . PRO A 1 73 ? 15.685 -5.098 -11.008 1.00 75.38 73 PRO A N 1
ATOM 585 C CA . PRO A 1 73 ? 14.938 -4.420 -9.938 1.00 75.38 73 PRO A CA 1
ATOM 586 C C . PRO A 1 73 ? 13.414 -4.543 -10.101 1.00 75.38 73 PRO A C 1
ATOM 588 O O . PRO A 1 73 ? 12.683 -4.613 -9.119 1.00 75.38 73 PRO A O 1
ATOM 591 N N . PHE A 1 74 ? 12.953 -4.666 -11.345 1.00 77.38 74 PHE A N 1
ATOM 592 C CA . PHE A 1 74 ? 11.566 -4.939 -11.707 1.00 77.38 74 PHE A CA 1
ATOM 593 C C . PHE A 1 74 ? 10.997 -6.219 -11.066 1.00 77.38 74 PHE A C 1
ATOM 595 O O . PHE A 1 74 ? 9.906 -6.190 -10.503 1.00 77.38 74 PHE A O 1
ATOM 602 N N . SER A 1 75 ? 11.738 -7.332 -11.081 1.00 82.50 75 SER A N 1
ATOM 603 C CA . SER A 1 75 ? 11.261 -8.602 -10.512 1.00 82.50 75 SER A CA 1
ATOM 604 C C . SER A 1 75 ? 11.101 -8.519 -8.993 1.00 82.50 75 SER A C 1
ATOM 606 O O . SER A 1 75 ? 10.123 -9.016 -8.443 1.00 82.50 75 SER A O 1
ATOM 608 N N . TRP A 1 76 ? 12.028 -7.835 -8.316 1.00 83.06 76 TRP A N 1
ATOM 609 C CA . TRP A 1 76 ? 11.936 -7.582 -6.877 1.00 83.06 76 TRP A CA 1
ATOM 610 C C . TRP A 1 76 ? 10.731 -6.723 -6.507 1.00 83.06 76 TRP A C 1
ATOM 612 O O . TRP A 1 76 ? 10.091 -6.983 -5.491 1.00 83.06 76 TRP A O 1
ATOM 622 N N . LEU A 1 77 ? 10.413 -5.724 -7.331 1.00 84.56 77 LEU A N 1
ATOM 623 C CA . LEU A 1 77 ? 9.262 -4.854 -7.121 1.00 84.56 77 LEU A CA 1
ATOM 624 C C . LEU A 1 77 ? 7.949 -5.642 -7.230 1.00 84.56 77 LEU A C 1
ATOM 626 O O . LEU A 1 77 ? 7.109 -5.526 -6.341 1.00 84.56 77 LEU A O 1
ATOM 630 N N . ILE A 1 78 ? 7.808 -6.501 -8.246 1.00 86.56 78 ILE A N 1
ATOM 631 C CA . ILE A 1 78 ? 6.623 -7.359 -8.411 1.00 86.56 78 ILE A CA 1
ATOM 632 C C . ILE A 1 78 ? 6.484 -8.338 -7.240 1.00 86.56 78 ILE A C 1
ATOM 634 O O . ILE A 1 78 ? 5.408 -8.439 -6.655 1.00 86.56 78 ILE A O 1
ATOM 638 N N . TYR A 1 79 ? 7.558 -9.032 -6.853 1.00 88.38 79 TYR A N 1
ATOM 639 C CA . TYR A 1 79 ? 7.502 -9.975 -5.730 1.00 88.38 79 TYR A CA 1
ATOM 640 C C . TYR A 1 79 ? 7.213 -9.282 -4.398 1.00 88.38 79 TYR A C 1
ATOM 642 O O . TYR A 1 79 ? 6.395 -9.768 -3.617 1.00 88.38 79 TYR A O 1
ATOM 650 N N . GLY A 1 80 ? 7.848 -8.135 -4.149 1.00 88.00 80 GLY A N 1
ATOM 651 C CA . GLY A 1 80 ? 7.618 -7.344 -2.945 1.00 88.00 80 GLY A CA 1
ATOM 652 C C . GLY A 1 80 ? 6.177 -6.849 -2.856 1.00 88.00 80 GLY A C 1
ATOM 653 O O . GLY A 1 80 ? 5.545 -6.988 -1.809 1.00 88.00 80 GLY A O 1
ATOM 654 N N . HIS A 1 81 ? 5.633 -6.335 -3.960 1.00 89.31 81 HIS A N 1
ATOM 655 C CA . HIS A 1 81 ? 4.253 -5.866 -4.010 1.00 89.31 81 HIS A CA 1
ATOM 656 C C . HIS A 1 81 ? 3.240 -7.018 -3.891 1.00 89.31 81 HIS A C 1
ATOM 658 O O . HIS A 1 81 ? 2.287 -6.914 -3.123 1.00 89.31 81 HIS A O 1
ATOM 664 N N . GLY A 1 82 ? 3.488 -8.158 -4.543 1.00 89.00 82 GLY A N 1
ATOM 665 C CA . GLY A 1 82 ? 2.646 -9.351 -4.411 1.00 89.00 82 GLY A CA 1
ATOM 666 C C . GLY A 1 82 ? 2.620 -9.911 -2.984 1.00 89.00 82 GLY A C 1
ATOM 667 O O . GLY A 1 82 ? 1.554 -10.245 -2.464 1.00 89.00 82 GLY A O 1
ATOM 668 N N . LEU A 1 83 ? 3.772 -9.954 -2.304 1.00 90.00 83 LEU A N 1
ATOM 669 C CA . LEU A 1 83 ? 3.843 -10.353 -0.895 1.00 90.00 83 LEU A CA 1
ATOM 670 C C . LEU A 1 83 ? 3.106 -9.354 0.010 1.00 90.00 83 LEU A C 1
ATOM 672 O O . LEU A 1 83 ? 2.381 -9.754 0.921 1.00 90.00 83 LEU A O 1
ATOM 676 N N . HIS A 1 84 ? 3.254 -8.056 -0.258 1.00 89.38 84 HIS A N 1
ATOM 677 C CA . HIS A 1 84 ? 2.546 -7.000 0.459 1.00 89.38 84 HIS A CA 1
ATOM 678 C C . HIS A 1 84 ? 1.021 -7.114 0.306 1.00 89.38 84 HIS A C 1
ATOM 680 O O . HIS A 1 84 ? 0.289 -7.006 1.296 1.00 89.38 84 HIS A O 1
ATOM 686 N N . TRP A 1 85 ? 0.5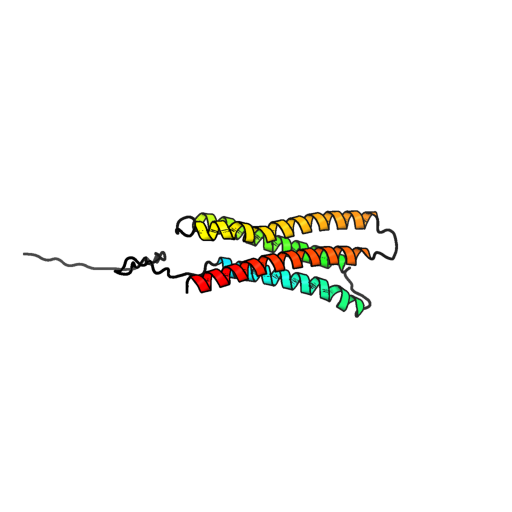44 -7.402 -0.907 1.00 91.88 85 TRP A N 1
ATOM 687 C CA . TRP A 1 85 ? -0.863 -7.694 -1.178 1.00 91.88 85 TRP A CA 1
ATOM 688 C C . TRP A 1 85 ? -1.353 -8.918 -0.397 1.00 91.88 85 TRP A C 1
ATOM 690 O O . TRP A 1 85 ? -2.412 -8.861 0.231 1.00 91.88 85 TRP A O 1
ATOM 700 N N . LEU A 1 86 ? -0.563 -9.996 -0.349 1.00 88.94 86 LEU A N 1
ATOM 701 C CA . LEU A 1 86 ? -0.928 -11.206 0.390 1.00 88.94 86 LEU A CA 1
ATOM 702 C C . LEU A 1 86 ? -1.085 -10.936 1.896 1.00 88.94 86 LEU A C 1
ATOM 704 O O . LEU A 1 86 ? -2.039 -11.412 2.510 1.00 88.94 86 LEU A O 1
ATOM 708 N N . ILE A 1 87 ? -0.197 -10.130 2.486 1.00 88.69 87 ILE A N 1
ATOM 709 C CA . ILE A 1 87 ? -0.298 -9.709 3.894 1.00 88.69 87 ILE A CA 1
ATOM 710 C C . ILE A 1 87 ? -1.611 -8.947 4.140 1.00 88.69 87 ILE A C 1
ATOM 712 O O . ILE A 1 87 ? -2.308 -9.217 5.121 1.00 88.69 87 ILE A O 1
ATOM 716 N N . HIS A 1 88 ? -1.987 -8.041 3.230 1.00 86.31 88 HIS A N 1
ATOM 717 C CA . HIS A 1 88 ? -3.250 -7.299 3.318 1.00 86.31 88 HIS A CA 1
ATOM 718 C C . HIS A 1 88 ? -4.473 -8.215 3.185 1.00 86.31 88 HIS A C 1
ATOM 720 O O . HIS A 1 88 ? -5.448 -8.047 3.921 1.00 86.31 88 HIS A O 1
ATOM 726 N N . LEU A 1 89 ? -4.412 -9.208 2.294 1.00 87.25 89 LEU A N 1
ATOM 727 C CA . LEU A 1 89 ? -5.468 -10.202 2.105 1.00 87.25 89 LEU A CA 1
ATOM 728 C C . LEU A 1 89 ? -5.673 -11.063 3.359 1.00 87.25 89 LEU A C 1
ATOM 730 O O . LEU A 1 89 ? -6.802 -11.209 3.833 1.00 87.25 89 LEU A O 1
ATOM 734 N N . ILE A 1 90 ? -4.588 -11.601 3.924 1.00 87.19 90 ILE A N 1
ATOM 735 C CA . ILE A 1 90 ? -4.639 -12.406 5.153 1.00 87.19 90 ILE A CA 1
ATOM 736 C C . ILE A 1 90 ? -5.201 -11.566 6.302 1.00 87.19 90 ILE A C 1
ATOM 738 O O . ILE A 1 90 ? -6.054 -12.042 7.053 1.00 87.19 90 ILE A O 1
ATOM 742 N N . GLY A 1 91 ? -4.779 -10.304 6.408 1.00 82.31 91 GLY A N 1
ATOM 743 C CA . GLY A 1 91 ? -5.281 -9.388 7.424 1.00 82.31 91 GLY A CA 1
ATOM 744 C C . GLY A 1 91 ? -6.790 -9.136 7.324 1.00 82.31 91 GLY A C 1
ATOM 745 O O . GLY A 1 91 ? -7.499 -9.220 8.332 1.00 82.31 91 GLY A O 1
ATOM 746 N N . ASP A 1 92 ? -7.314 -8.892 6.118 1.00 82.75 92 ASP A N 1
ATOM 747 C CA . ASP A 1 92 ? -8.758 -8.708 5.915 1.00 82.75 92 ASP A CA 1
ATOM 748 C C . ASP A 1 92 ? -9.552 -9.988 6.225 1.00 82.75 92 ASP A C 1
ATOM 750 O O . ASP A 1 92 ? -10.615 -9.928 6.855 1.00 82.75 92 ASP A O 1
ATOM 754 N N . GLN A 1 93 ? -9.025 -11.160 5.857 1.00 83.88 93 GLN A N 1
ATOM 755 C CA . GLN A 1 93 ? -9.682 -12.433 6.147 1.00 83.88 93 GLN A CA 1
ATOM 756 C C . GLN A 1 93 ? -9.678 -12.757 7.647 1.00 83.88 93 GLN A C 1
ATOM 758 O O . GLN A 1 93 ? -10.705 -13.184 8.184 1.00 83.88 93 GLN A O 1
ATOM 763 N N . TYR A 1 94 ? -8.571 -12.480 8.342 1.00 82.06 94 TYR A N 1
ATOM 764 C CA . TYR A 1 94 ? -8.486 -12.595 9.798 1.00 82.06 94 TYR A CA 1
ATOM 765 C C . TYR A 1 94 ? -9.526 -11.701 10.483 1.00 82.06 94 TYR A C 1
ATOM 767 O O . TYR A 1 94 ? -10.243 -12.140 11.384 1.00 82.06 94 TYR A O 1
ATOM 775 N N . TRP A 1 95 ? -9.693 -10.466 10.002 1.00 73.94 95 TRP A N 1
ATOM 776 C CA . TRP A 1 95 ? -10.733 -9.566 10.495 1.00 73.94 95 TRP A CA 1
ATOM 777 C C . TRP A 1 95 ? -12.145 -10.059 10.237 1.00 73.94 95 TRP A C 1
ATOM 779 O O . TRP A 1 95 ? -12.992 -9.928 11.118 1.00 73.94 95 TRP A O 1
ATOM 789 N N . LYS A 1 96 ? -12.425 -10.619 9.059 1.00 73.50 96 LYS A N 1
ATOM 790 C CA . LYS A 1 96 ? -13.736 -11.216 8.768 1.00 73.50 96 LYS A CA 1
ATOM 791 C C . LYS A 1 96 ? -14.048 -12.360 9.734 1.00 73.50 96 LYS A C 1
ATOM 793 O O . LYS A 1 96 ? -15.160 -12.404 10.256 1.00 73.50 96 LYS A O 1
ATOM 798 N N . TYR A 1 97 ? -13.072 -13.226 10.005 1.00 72.38 97 TYR A N 1
ATOM 799 C CA . TYR A 1 97 ? -13.229 -14.359 10.916 1.00 72.38 97 TYR A CA 1
ATOM 800 C C . TYR A 1 97 ? -13.437 -13.909 12.369 1.00 72.38 97 TYR A C 1
ATOM 802 O O . TYR A 1 97 ? -14.426 -14.280 13.000 1.00 72.38 97 TYR A O 1
ATOM 810 N N . HIS A 1 98 ? -12.575 -13.026 12.882 1.00 69.69 98 HIS A N 1
ATOM 811 C CA . HIS A 1 98 ? -12.687 -12.526 14.255 1.00 69.69 98 HIS A CA 1
ATOM 812 C C . HIS A 1 98 ? -13.964 -11.688 14.471 1.00 69.69 98 HIS A C 1
ATOM 814 O O . HIS A 1 98 ? -14.535 -11.683 15.562 1.00 69.69 98 HIS A O 1
ATOM 820 N N . HIS A 1 99 ? -14.474 -11.016 13.432 1.00 63.19 99 HIS A N 1
ATOM 821 C CA . HIS A 1 99 ? -15.731 -10.267 13.528 1.00 63.19 99 HIS A CA 1
ATOM 822 C C . HIS A 1 99 ? -16.996 -11.102 13.546 1.00 63.19 99 HIS A C 1
ATOM 824 O O . HIS A 1 99 ? -18.009 -10.604 14.038 1.00 63.19 99 HIS A O 1
ATOM 830 N N . ALA A 1 100 ? -16.969 -12.336 13.043 1.00 63.38 100 ALA A N 1
ATOM 831 C CA . ALA A 1 100 ? -18.091 -13.242 13.256 1.00 63.38 100 ALA A CA 1
ATOM 832 C C . ALA A 1 100 ? -18.285 -13.517 14.758 1.00 63.38 100 ALA A C 1
ATOM 834 O O . ALA A 1 100 ? -19.419 -13.645 15.208 1.00 63.38 100 ALA A O 1
ATOM 835 N N . LYS A 1 101 ? -17.188 -13.512 15.531 1.00 60.16 101 LYS A N 1
ATOM 836 C CA . LYS A 1 101 ? -17.179 -13.780 16.973 1.00 60.16 101 LYS A CA 1
ATOM 837 C C . LYS A 1 101 ? -17.504 -12.543 17.828 1.00 60.16 101 LYS A C 1
ATOM 839 O O . LYS A 1 101 ? -18.343 -12.632 18.710 1.00 60.16 101 LYS A O 1
ATOM 844 N N . SER A 1 102 ? -16.936 -11.370 17.525 1.00 53.25 102 SER A N 1
ATOM 845 C CA . SER A 1 102 ? -17.123 -10.138 18.334 1.00 53.25 102 SER A CA 1
ATOM 846 C C . SER A 1 102 ? -18.441 -9.379 18.101 1.00 53.25 102 SER A C 1
ATOM 848 O O . SER A 1 102 ? -18.625 -8.280 18.618 1.00 53.25 102 SER A O 1
ATOM 850 N N . LYS A 1 103 ? -19.370 -9.916 17.300 1.00 55.09 103 LYS A N 1
ATOM 851 C CA . LYS A 1 103 ? -20.677 -9.285 17.029 1.00 55.09 103 LYS A CA 1
ATOM 852 C C . LYS A 1 103 ? -21.619 -9.279 18.249 1.00 55.09 103 LYS A C 1
ATOM 854 O O . LYS A 1 103 ? -22.665 -8.646 18.180 1.00 55.09 103 LYS A O 1
ATOM 859 N N . LEU A 1 104 ? -21.253 -9.979 19.324 1.00 54.88 104 LEU A N 1
ATOM 860 C CA . LEU A 1 104 ? -22.059 -10.164 20.533 1.00 54.88 104 LEU A CA 1
ATOM 861 C C . LEU A 1 104 ? -21.787 -9.124 21.638 1.00 54.88 104 LEU A C 1
ATOM 863 O O . LEU A 1 104 ? -22.609 -8.989 22.533 1.00 54.88 104 LEU A O 1
ATOM 867 N N . ASP A 1 105 ? -20.715 -8.328 21.541 1.00 55.25 105 ASP A N 1
ATOM 868 C CA . ASP A 1 105 ? -20.236 -7.500 22.665 1.00 55.25 105 ASP A CA 1
ATOM 869 C C . ASP A 1 105 ? -20.708 -6.028 22.641 1.00 55.25 105 ASP A C 1
ATOM 871 O O . ASP A 1 105 ? -20.111 -5.169 23.277 1.00 55.25 105 ASP A O 1
ATOM 875 N N . GLY A 1 106 ? -21.753 -5.672 21.884 1.00 57.38 106 GLY A N 1
ATOM 876 C CA . GLY A 1 106 ? -22.359 -4.324 21.951 1.00 57.38 106 GLY A CA 1
ATOM 877 C C . GLY A 1 106 ? -21.557 -3.165 21.322 1.00 57.38 106 GLY A C 1
ATOM 878 O O . GLY A 1 106 ? -22.073 -2.059 21.197 1.00 57.38 106 GLY A O 1
ATOM 879 N N . TYR A 1 107 ? -20.344 -3.398 20.813 1.00 55.69 107 TYR A N 1
ATOM 880 C CA . TYR A 1 107 ? -19.491 -2.375 20.176 1.00 55.69 107 TYR A CA 1
ATOM 881 C C . TYR A 1 107 ? -19.850 -2.043 18.708 1.00 55.69 107 TYR A C 1
ATOM 883 O O . TYR A 1 107 ? -18.985 -1.625 17.938 1.00 55.69 107 TYR A O 1
ATOM 891 N N . ILE A 1 108 ? -21.106 -2.231 18.283 1.00 62.06 108 ILE A N 1
ATOM 892 C CA . ILE A 1 108 ? -21.513 -2.192 16.865 1.00 62.06 108 ILE A CA 1
ATOM 893 C C . ILE A 1 108 ? -21.308 -0.813 16.206 1.00 62.06 108 ILE A C 1
ATOM 895 O O . ILE A 1 108 ? -20.808 -0.757 15.084 1.00 62.06 108 ILE A O 1
ATOM 899 N N . GLU A 1 109 ? -21.644 0.291 16.875 1.00 57.53 109 GLU A N 1
ATOM 900 C CA . GLU A 1 109 ? -21.764 1.607 16.219 1.00 57.53 109 GLU A CA 1
ATOM 901 C C . GLU A 1 109 ? -20.397 2.215 15.844 1.00 57.53 109 GLU A C 1
ATOM 903 O O . GLU A 1 109 ? -20.138 2.563 14.689 1.00 57.53 109 GLU A O 1
ATOM 908 N N . PHE A 1 110 ? -19.461 2.248 16.800 1.00 57.72 110 PHE A N 1
ATOM 909 C CA . PHE A 1 110 ? -18.079 2.692 16.567 1.00 57.72 110 PHE A CA 1
ATOM 910 C C . PHE A 1 110 ? -17.348 1.772 15.575 1.00 57.72 110 PHE A C 1
ATOM 912 O O . PHE A 1 110 ? -16.563 2.209 14.725 1.00 57.72 110 PHE A O 1
ATOM 919 N N . TYR A 1 111 ? -17.651 0.477 15.643 1.00 60.06 111 TYR A N 1
ATOM 920 C CA . TYR A 1 111 ? -17.105 -0.530 14.750 1.00 60.06 111 TYR A CA 1
ATOM 921 C C . TYR A 1 111 ? -17.610 -0.381 13.301 1.00 60.06 111 TYR A C 1
ATOM 923 O O . TYR A 1 111 ? -16.801 -0.458 12.371 1.00 60.06 111 TYR A O 1
ATOM 931 N N . ILE A 1 112 ? -18.905 -0.121 13.080 1.00 61.06 112 ILE A N 1
ATOM 932 C CA . ILE A 1 112 ? -19.478 0.084 11.738 1.00 61.06 112 ILE A CA 1
ATOM 933 C C . ILE A 1 112 ? -18.858 1.308 11.062 1.00 61.06 112 ILE A C 1
ATOM 935 O O . ILE A 1 112 ? -18.478 1.216 9.891 1.00 61.06 112 ILE A O 1
ATOM 939 N N . GLN A 1 113 ? -18.684 2.413 11.794 1.00 61.19 113 GLN A N 1
ATOM 940 C CA . GLN A 1 113 ? -18.058 3.621 11.244 1.00 61.19 113 GLN A CA 1
ATOM 941 C C . GLN A 1 113 ? -16.598 3.377 10.833 1.00 61.19 113 GLN A C 1
ATOM 943 O O . GLN A 1 113 ? -16.132 3.868 9.804 1.00 61.19 113 GLN A O 1
ATOM 948 N N . THR A 1 114 ? -15.883 2.549 11.593 1.00 64.38 114 THR A N 1
ATOM 949 C CA . THR A 1 114 ? -14.451 2.305 11.384 1.00 64.38 114 THR A CA 1
ATOM 950 C C . THR A 1 114 ? -14.160 1.214 10.342 1.00 64.38 114 THR A C 1
ATOM 952 O O . THR A 1 114 ? -13.127 1.234 9.665 1.00 64.38 114 THR A O 1
ATOM 955 N N . LYS A 1 115 ? -15.083 0.263 10.162 1.00 65.12 115 LYS A N 1
ATOM 956 C CA . LYS A 1 115 ? -14.970 -0.890 9.251 1.00 65.12 115 LYS A CA 1
ATOM 957 C C . LYS A 1 115 ? -14.642 -0.501 7.807 1.00 65.12 115 LYS A C 1
ATOM 959 O O . LYS A 1 115 ? -13.826 -1.172 7.174 1.00 65.12 115 LYS A O 1
ATOM 964 N N . ASN A 1 116 ? -15.280 0.542 7.273 1.00 64.25 116 ASN A N 1
ATOM 965 C CA . ASN A 1 116 ? -15.062 0.943 5.879 1.00 64.25 116 ASN A CA 1
ATOM 966 C C . ASN A 1 116 ? -13.680 1.570 5.676 1.00 64.25 116 ASN A C 1
ATOM 968 O O . ASN A 1 116 ? -12.996 1.233 4.711 1.00 64.25 116 ASN A O 1
ATOM 972 N N . ILE A 1 117 ? -13.236 2.403 6.620 1.00 67.31 117 ILE A N 1
ATOM 973 C CA . ILE A 1 117 ? -11.903 3.022 6.593 1.00 67.31 117 ILE A CA 1
ATOM 974 C C . ILE A 1 117 ? -10.816 1.942 6.668 1.00 67.31 117 ILE A C 1
ATOM 976 O O . ILE A 1 117 ? -9.811 2.019 5.969 1.00 67.31 117 ILE A O 1
ATOM 980 N N . ARG A 1 118 ? -11.059 0.885 7.447 1.00 67.75 118 ARG A N 1
ATOM 981 C CA . ARG A 1 118 ? -10.177 -0.281 7.567 1.00 67.75 118 ARG A CA 1
ATOM 982 C C . ARG A 1 118 ? -10.050 -1.131 6.305 1.00 67.75 118 ARG A C 1
ATOM 984 O O . ARG A 1 118 ? -8.991 -1.699 6.068 1.00 67.75 118 ARG A O 1
ATOM 991 N N . ARG A 1 119 ? -11.130 -1.278 5.534 1.00 74.38 119 ARG A N 1
ATOM 992 C CA . ARG A 1 119 ? -11.142 -2.098 4.309 1.00 74.38 119 ARG A CA 1
ATOM 993 C C . ARG A 1 119 ? -10.605 -1.357 3.090 1.00 74.38 119 ARG A C 1
ATOM 995 O O . ARG A 1 119 ? -10.168 -2.003 2.143 1.00 74.38 119 ARG A O 1
ATOM 1002 N N . ALA A 1 120 ? -10.626 -0.025 3.109 1.00 80.31 120 ALA A N 1
ATOM 1003 C CA . ALA A 1 120 ? -10.153 0.794 1.998 1.00 80.31 120 ALA A CA 1
ATOM 1004 C C . ALA A 1 120 ? -8.694 0.489 1.582 1.00 80.31 120 ALA A C 1
ATOM 1006 O O . ALA A 1 120 ? -8.481 0.301 0.386 1.00 80.31 120 ALA A O 1
ATOM 1007 N N . PRO A 1 121 ? -7.714 0.330 2.502 1.00 82.19 121 PRO A N 1
ATOM 1008 C CA . PRO A 1 121 ? -6.353 -0.068 2.145 1.00 82.19 121 PRO A CA 1
ATOM 1009 C C . PRO A 1 121 ? -6.286 -1.360 1.329 1.00 82.19 121 PRO A C 1
ATOM 1011 O O . PRO A 1 121 ? -5.613 -1.393 0.311 1.00 82.19 121 PRO A O 1
ATOM 1014 N N . PHE A 1 122 ? -7.031 -2.404 1.705 1.00 84.44 122 PHE A N 1
ATOM 1015 C CA . PHE A 1 122 ? -7.023 -3.675 0.973 1.00 84.44 122 PHE A CA 1
ATOM 1016 C C . PHE A 1 122 ? -7.544 -3.534 -0.467 1.00 84.44 122 PHE A C 1
ATOM 1018 O O . PHE A 1 122 ? -6.964 -4.103 -1.395 1.00 84.44 122 PHE A O 1
ATOM 1025 N N . TYR A 1 123 ? -8.621 -2.768 -0.669 1.00 85.88 123 TYR A N 1
ATOM 1026 C CA . TYR A 1 123 ? -9.152 -2.521 -2.012 1.00 85.88 123 TYR A CA 1
ATOM 1027 C C . TYR A 1 123 ? -8.184 -1.706 -2.868 1.00 85.88 123 TYR A C 1
ATOM 1029 O O . TYR A 1 123 ? -8.025 -2.015 -4.046 1.00 85.88 123 TYR A O 1
ATOM 1037 N N . ILE A 1 124 ? -7.512 -0.716 -2.273 1.00 87.12 124 ILE A N 1
ATOM 1038 C CA . ILE A 1 124 ? -6.478 0.070 -2.952 1.00 87.12 124 ILE A CA 1
ATOM 1039 C C . ILE A 1 124 ? -5.313 -0.835 -3.356 1.00 87.12 124 ILE A C 1
ATOM 1041 O O . ILE A 1 124 ? -4.980 -0.849 -4.534 1.00 87.12 124 ILE A O 1
ATOM 1045 N N . VAL A 1 125 ? -4.794 -1.658 -2.432 1.00 89.06 125 VAL A N 1
ATOM 1046 C CA . VAL A 1 125 ? -3.693 -2.601 -2.712 1.00 89.06 125 VAL A CA 1
ATOM 1047 C C . VAL A 1 125 ? -4.063 -3.615 -3.795 1.00 89.06 125 VAL A C 1
ATOM 1049 O O . VAL A 1 125 ? -3.262 -3.970 -4.653 1.00 89.06 125 VAL A O 1
ATOM 1052 N N . SER A 1 126 ? -5.306 -4.095 -3.789 1.00 90.00 126 SER A N 1
ATOM 1053 C CA . SER A 1 126 ? -5.786 -5.030 -4.813 1.00 90.00 126 SER A CA 1
ATOM 1054 C C . SER A 1 126 ? -5.926 -4.367 -6.184 1.00 90.00 126 SER A C 1
ATOM 1056 O O . SER A 1 126 ? -5.606 -4.983 -7.201 1.00 90.00 126 SER A O 1
ATOM 1058 N N . PHE A 1 127 ? -6.388 -3.117 -6.215 1.00 90.94 127 PHE A N 1
ATOM 1059 C CA . PHE A 1 127 ? -6.478 -2.332 -7.440 1.00 90.94 127 PHE A CA 1
ATOM 1060 C C . PHE A 1 127 ? -5.091 -1.996 -7.999 1.00 90.94 127 PHE A C 1
ATOM 1062 O O . PHE A 1 127 ? -4.866 -2.175 -9.195 1.00 90.94 127 PHE A O 1
ATOM 1069 N N . GLY A 1 128 ? -4.146 -1.588 -7.148 1.00 88.25 128 GLY A N 1
ATOM 1070 C CA . GLY A 1 128 ? -2.763 -1.352 -7.553 1.00 88.25 128 GLY A CA 1
ATOM 1071 C C . GLY A 1 128 ? -2.083 -2.619 -8.058 1.00 88.25 128 GLY A C 1
ATOM 1072 O O . GLY A 1 128 ? -1.473 -2.573 -9.122 1.00 88.25 128 GLY A O 1
ATOM 1073 N N . ASN A 1 129 ? -2.306 -3.774 -7.423 1.00 91.00 129 ASN A N 1
ATOM 1074 C CA . ASN A 1 129 ? -1.794 -5.052 -7.924 1.00 91.00 129 ASN A CA 1
ATOM 1075 C C . ASN A 1 129 ? -2.345 -5.397 -9.321 1.00 91.00 129 ASN A C 1
ATOM 1077 O O . ASN A 1 129 ? -1.592 -5.819 -10.199 1.00 91.00 129 ASN A O 1
ATOM 1081 N N . ALA A 1 130 ? -3.642 -5.177 -9.567 1.00 91.19 130 ALA A N 1
ATOM 1082 C CA . ALA A 1 130 ? -4.229 -5.376 -10.893 1.00 91.19 130 ALA A CA 1
ATOM 1083 C C . ALA A 1 130 ? -3.627 -4.419 -11.938 1.00 91.19 130 ALA A C 1
ATOM 1085 O O . ALA A 1 130 ? -3.239 -4.856 -13.024 1.00 91.19 130 ALA A O 1
ATOM 1086 N N . LEU A 1 131 ? -3.488 -3.132 -11.600 1.00 90.12 131 LEU A N 1
ATOM 1087 C CA . LEU A 1 131 ? -2.832 -2.149 -12.465 1.00 90.12 131 LEU A CA 1
ATOM 1088 C C . LEU A 1 131 ? -1.371 -2.511 -12.746 1.00 90.12 131 LEU A C 1
ATOM 1090 O O . LEU A 1 131 ? -0.916 -2.365 -13.877 1.00 90.12 131 LEU A O 1
ATOM 1094 N N . LEU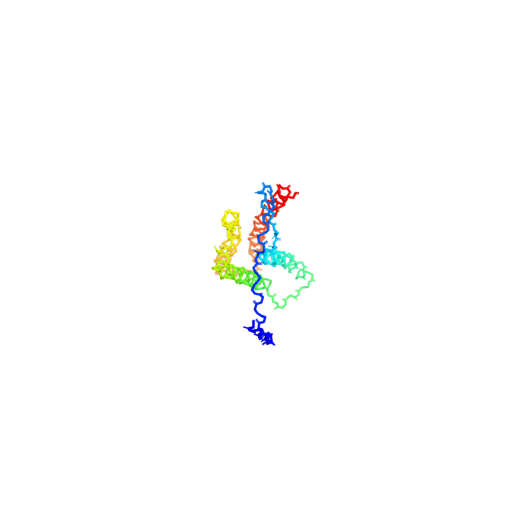 A 1 132 ? -0.649 -3.016 -11.749 1.00 88.00 132 LEU A N 1
ATOM 1095 C CA . LEU A 1 132 ? 0.749 -3.410 -11.864 1.00 88.00 132 LEU A CA 1
ATOM 1096 C C . LEU A 1 132 ? 0.924 -4.622 -12.788 1.00 88.00 132 LEU A C 1
ATOM 1098 O O . LEU A 1 132 ? 1.853 -4.653 -13.596 1.00 88.00 132 LEU A O 1
ATOM 1102 N N . LEU A 1 133 ? 0.003 -5.588 -12.741 1.00 88.88 133 LEU A N 1
ATOM 1103 C CA . LEU A 1 133 ? -0.019 -6.718 -13.675 1.00 88.88 133 LEU A CA 1
ATOM 1104 C C . LEU A 1 133 ? -0.313 -6.268 -15.114 1.00 88.88 133 LEU A C 1
ATOM 1106 O O . LEU A 1 133 ? 0.384 -6.683 -16.042 1.00 88.88 133 LEU A O 1
ATOM 1110 N N . ILE A 1 134 ? -1.279 -5.370 -15.309 1.00 88.06 134 ILE A N 1
ATOM 1111 C CA . ILE A 1 134 ? -1.586 -4.813 -16.637 1.00 88.06 134 ILE A CA 1
ATOM 1112 C C . ILE A 1 134 ? -0.380 -4.038 -17.176 1.00 88.06 134 ILE A C 1
ATOM 1114 O O . ILE A 1 134 ? 0.086 -4.302 -18.284 1.00 88.06 134 ILE A O 1
ATOM 1118 N N . ALA A 1 135 ? 0.172 -3.131 -16.371 1.00 86.06 135 ALA A N 1
ATOM 1119 C CA . ALA A 1 135 ? 1.322 -2.322 -16.746 1.00 86.06 135 ALA A CA 1
ATOM 1120 C C . ALA A 1 135 ? 2.560 -3.185 -17.037 1.00 86.06 135 ALA A C 1
ATOM 1122 O O . ALA A 1 135 ? 3.266 -2.911 -18.002 1.00 86.06 135 ALA A O 1
ATOM 1123 N N . SER A 1 136 ? 2.796 -4.260 -16.274 1.00 83.44 136 SER A N 1
ATOM 1124 C CA . SER A 1 136 ? 3.907 -5.187 -16.539 1.00 83.44 136 SER A CA 1
ATOM 1125 C C . SER A 1 136 ? 3.754 -5.950 -17.860 1.00 83.44 136 SER A C 1
ATOM 1127 O O . SER A 1 136 ? 4.748 -6.163 -18.554 1.00 83.44 136 SER A O 1
ATOM 1129 N N . THR A 1 137 ? 2.525 -6.306 -18.244 1.00 84.44 137 THR A N 1
ATOM 1130 C CA . THR A 1 137 ? 2.237 -6.980 -19.521 1.00 84.44 137 THR A CA 1
ATOM 1131 C C . THR A 1 137 ? 2.449 -6.035 -20.705 1.00 84.44 137 THR A C 1
ATOM 1133 O O . THR A 1 137 ? 3.144 -6.385 -21.655 1.00 84.44 137 THR A O 1
ATOM 1136 N N . ILE A 1 138 ? 1.936 -4.803 -20.609 1.00 83.00 138 ILE A N 1
ATOM 1137 C CA . ILE A 1 138 ? 2.146 -3.753 -21.621 1.00 83.00 138 ILE A CA 1
ATOM 1138 C C . ILE A 1 138 ? 3.644 -3.466 -21.799 1.00 83.00 138 ILE A C 1
ATOM 1140 O O . ILE A 1 138 ? 4.108 -3.284 -22.926 1.00 83.00 138 ILE A O 1
ATOM 1144 N N . LEU A 1 139 ? 4.402 -3.466 -20.698 1.00 79.38 139 LEU A N 1
ATOM 1145 C CA . LEU A 1 139 ? 5.856 -3.313 -20.710 1.00 79.38 139 LEU A CA 1
ATOM 1146 C C . LEU A 1 139 ? 6.543 -4.409 -21.507 1.00 79.38 139 LEU A C 1
ATOM 1148 O O . LEU A 1 139 ? 7.396 -4.139 -22.345 1.00 79.38 139 LEU A O 1
ATOM 1152 N N . TYR A 1 140 ? 6.172 -5.656 -21.233 1.00 78.06 140 TYR A N 1
ATOM 1153 C CA . TYR A 1 140 ? 6.792 -6.811 -21.861 1.00 78.06 140 TYR A CA 1
ATOM 1154 C C . TYR A 1 140 ? 6.629 -6.795 -23.388 1.00 78.06 140 TYR A C 1
ATOM 1156 O O . TYR A 1 140 ? 7.554 -7.166 -24.110 1.00 78.06 140 TYR A O 1
ATOM 1164 N N . GLU A 1 141 ? 5.482 -6.329 -23.883 1.00 78.19 141 GLU A N 1
ATOM 1165 C CA . GLU A 1 141 ? 5.196 -6.268 -25.320 1.00 78.19 141 GLU A CA 1
ATOM 1166 C C . GLU A 1 141 ? 5.867 -5.077 -26.029 1.00 78.19 141 GLU A C 1
ATOM 1168 O O . GLU A 1 141 ? 6.342 -5.227 -27.160 1.00 78.19 141 GLU A O 1
ATOM 1173 N N . ASN A 1 142 ? 5.938 -3.909 -25.377 1.00 71.62 142 ASN A N 1
ATOM 1174 C CA . ASN A 1 142 ? 6.443 -2.670 -25.987 1.00 71.62 142 ASN A CA 1
ATOM 1175 C C . ASN A 1 142 ? 7.954 -2.442 -25.788 1.00 71.62 142 ASN A C 1
ATOM 1177 O O . ASN A 1 142 ? 8.591 -1.766 -26.602 1.00 71.62 142 ASN A O 1
ATOM 1181 N N . CYS A 1 143 ? 8.565 -3.046 -24.767 1.00 67.75 143 CYS A N 1
ATOM 1182 C CA . CYS A 1 143 ? 9.984 -2.886 -24.442 1.00 67.75 143 CYS A CA 1
ATOM 1183 C C . CYS A 1 143 ? 10.873 -3.804 -25.308 1.00 67.75 143 CYS A C 1
ATOM 1185 O O . CYS A 1 143 ? 11.375 -4.839 -24.864 1.00 67.75 143 CYS A O 1
ATOM 1187 N N . LYS A 1 144 ? 11.085 -3.427 -26.578 1.00 59.84 144 LYS A N 1
ATOM 1188 C CA . LYS A 1 144 ? 12.053 -4.085 -27.491 1.00 59.84 144 LYS A CA 1
ATOM 1189 C C . LYS A 1 144 ? 13.413 -3.379 -27.586 1.00 59.84 144 LYS A C 1
ATOM 1191 O O . LYS A 1 144 ? 14.303 -3.890 -28.262 1.00 59.84 144 LYS A O 1
ATOM 1196 N N . SER A 1 145 ? 13.592 -2.224 -26.940 1.00 51.12 145 SER A N 1
ATOM 1197 C CA . SER A 1 145 ? 14.803 -1.397 -27.060 1.00 51.12 145 SER A CA 1
ATOM 1198 C C . SER A 1 145 ? 15.547 -1.227 -25.729 1.00 51.12 145 SER A C 1
ATOM 1200 O O . SER A 1 145 ? 14.995 -1.422 -24.653 1.00 51.12 145 SER A O 1
ATOM 1202 N N . TYR A 1 146 ? 16.829 -0.873 -25.812 1.00 51.22 146 TYR A N 1
ATOM 1203 C CA . TYR A 1 146 ? 17.826 -0.904 -24.731 1.00 51.22 146 TYR A CA 1
ATOM 1204 C C . TYR A 1 146 ? 17.667 0.185 -23.648 1.00 51.22 146 TYR A C 1
ATOM 1206 O O . TYR A 1 146 ? 18.453 0.218 -22.702 1.00 51.22 146 TYR A O 1
ATOM 1214 N N . ILE A 1 147 ? 16.659 1.055 -23.760 1.00 50.47 147 ILE A N 1
ATOM 1215 C CA . ILE A 1 147 ? 16.336 2.103 -22.784 1.00 50.47 147 ILE A CA 1
ATOM 1216 C C . ILE A 1 147 ? 14.859 1.956 -22.411 1.00 50.47 147 ILE A C 1
ATOM 1218 O O . ILE A 1 147 ? 13.994 2.529 -23.062 1.00 50.47 147 ILE A O 1
ATOM 1222 N N . CYS A 1 148 ? 14.566 1.168 -21.378 1.00 59.00 148 CYS A N 1
ATOM 1223 C CA . CYS A 1 148 ? 13.232 1.123 -20.780 1.00 59.00 148 CYS A CA 1
ATOM 1224 C C . CYS A 1 148 ? 13.263 1.868 -19.441 1.00 59.00 148 CYS A C 1
ATOM 1226 O O . CYS A 1 148 ? 13.579 1.291 -18.401 1.00 59.00 148 CYS A O 1
ATOM 1228 N N . GLU A 1 149 ? 12.922 3.162 -19.482 1.00 64.06 149 GLU A N 1
ATOM 1229 C CA . GLU A 1 149 ? 12.623 4.024 -18.313 1.00 64.06 149 GLU A CA 1
ATOM 1230 C C . GLU A 1 149 ? 11.322 3.609 -17.594 1.00 64.06 149 GLU A C 1
ATOM 1232 O O . GLU A 1 149 ? 10.903 4.163 -16.584 1.00 64.06 149 GLU A O 1
ATOM 1237 N N . GLU A 1 150 ? 10.665 2.581 -18.106 1.00 65.81 150 GLU A N 1
ATOM 1238 C CA . GLU A 1 150 ? 9.362 2.086 -17.694 1.00 65.81 150 GLU A CA 1
ATOM 1239 C C . GLU A 1 150 ? 9.319 1.541 -16.252 1.00 65.81 150 GLU A C 1
ATOM 1241 O O . GLU A 1 150 ? 8.267 1.524 -15.606 1.00 65.81 150 GLU A O 1
ATOM 1246 N N . VAL A 1 151 ? 10.474 1.154 -15.700 1.00 71.62 151 VAL A N 1
ATOM 1247 C CA . VAL A 1 151 ? 10.600 0.746 -14.291 1.00 71.62 151 VAL A CA 1
ATOM 1248 C C . VAL A 1 151 ? 10.340 1.924 -13.345 1.00 71.62 151 VAL A C 1
ATOM 1250 O O . VAL A 1 151 ? 9.782 1.721 -12.263 1.00 71.62 151 VAL A O 1
ATOM 1253 N N . ASP A 1 152 ? 10.675 3.153 -13.750 1.00 78.19 152 ASP A N 1
ATOM 1254 C CA . ASP A 1 152 ? 10.424 4.348 -12.941 1.00 78.19 152 ASP A CA 1
ATOM 1255 C C . ASP A 1 152 ? 8.933 4.708 -12.899 1.00 78.19 152 ASP A C 1
ATOM 1257 O O . ASP A 1 152 ? 8.438 5.138 -11.854 1.00 78.19 152 ASP A O 1
ATOM 1261 N N . TYR A 1 153 ? 8.179 4.428 -13.967 1.00 81.88 153 TYR A N 1
ATOM 1262 C CA . TYR A 1 153 ? 6.721 4.600 -13.985 1.00 81.88 153 TYR A CA 1
ATOM 1263 C C . TYR A 1 153 ? 6.017 3.635 -13.026 1.00 81.88 153 TYR A C 1
ATOM 1265 O O . TYR A 1 153 ? 5.178 4.055 -12.226 1.00 81.88 153 TYR A O 1
ATOM 1273 N N . LEU A 1 154 ? 6.390 2.352 -13.046 1.00 83.88 154 LEU A N 1
ATOM 1274 C CA . LEU A 1 154 ? 5.853 1.355 -12.110 1.00 83.88 154 LEU A CA 1
ATOM 1275 C C . LEU A 1 154 ? 6.204 1.682 -10.661 1.00 83.88 154 LEU A C 1
ATOM 1277 O O . LEU A 1 154 ? 5.375 1.548 -9.761 1.00 83.88 154 LEU A O 1
ATOM 1281 N N . ARG A 1 155 ? 7.425 2.161 -10.428 1.00 85.00 155 ARG A N 1
ATOM 1282 C CA . ARG A 1 155 ? 7.848 2.636 -9.112 1.00 85.00 155 ARG A CA 1
ATOM 1283 C C . ARG A 1 155 ? 7.028 3.844 -8.659 1.00 85.00 155 ARG A C 1
ATOM 1285 O O . ARG A 1 155 ? 6.627 3.894 -7.494 1.00 85.00 155 ARG A O 1
ATOM 1292 N N . GLY A 1 156 ? 6.756 4.789 -9.558 1.00 87.25 156 GLY A N 1
ATOM 1293 C CA . GLY A 1 156 ? 5.870 5.923 -9.301 1.00 87.25 156 GLY A CA 1
ATOM 1294 C C . GLY A 1 156 ? 4.466 5.467 -8.903 1.00 87.25 156 GLY A C 1
ATOM 1295 O O . GLY A 1 156 ? 3.952 5.919 -7.881 1.00 87.25 156 GLY A O 1
ATOM 1296 N N . LEU A 1 157 ? 3.899 4.504 -9.635 1.00 88.75 157 LEU A N 1
ATOM 1297 C CA . LEU A 1 157 ? 2.588 3.916 -9.347 1.00 88.75 157 LEU A CA 1
ATOM 1298 C C . LEU A 1 157 ? 2.524 3.331 -7.925 1.00 88.75 157 LEU A C 1
ATOM 1300 O O . LEU A 1 157 ? 1.666 3.731 -7.138 1.00 88.75 157 LEU A O 1
ATOM 1304 N N . VAL A 1 158 ? 3.474 2.457 -7.570 1.00 89.38 158 VAL A N 1
ATOM 1305 C CA . VAL A 1 158 ? 3.539 1.835 -6.231 1.00 89.38 158 VAL A CA 1
ATOM 1306 C C . VAL A 1 158 ? 3.757 2.884 -5.135 1.00 89.38 158 VAL A C 1
ATOM 1308 O O . VAL A 1 158 ? 3.214 2.775 -4.037 1.00 89.38 158 VAL A O 1
ATOM 1311 N N . THR A 1 159 ? 4.525 3.939 -5.418 1.00 89.88 159 THR A N 1
ATOM 1312 C CA . THR A 1 159 ? 4.742 5.030 -4.454 1.00 89.88 159 THR A CA 1
ATOM 1313 C C . THR A 1 159 ? 3.454 5.814 -4.197 1.00 89.88 159 THR A C 1
ATOM 1315 O O . THR A 1 159 ? 3.117 6.075 -3.043 1.00 89.88 159 THR A O 1
ATOM 1318 N N . ILE A 1 160 ? 2.708 6.167 -5.248 1.00 91.12 160 ILE A N 1
ATOM 1319 C CA . ILE A 1 160 ? 1.428 6.889 -5.134 1.00 91.12 160 ILE A CA 1
ATOM 1320 C C . ILE A 1 160 ? 0.403 6.054 -4.360 1.00 91.12 160 ILE A C 1
ATOM 1322 O O . ILE A 1 160 ? -0.298 6.570 -3.483 1.00 91.12 160 ILE A O 1
ATOM 1326 N N . GLU A 1 161 ? 0.333 4.761 -4.653 1.00 90.56 161 GLU A N 1
ATOM 1327 C CA . GLU A 1 161 ? -0.517 3.813 -3.943 1.00 90.56 161 GLU A CA 1
ATOM 1328 C C . GLU A 1 161 ? -0.181 3.764 -2.444 1.00 90.56 161 GLU A C 1
ATOM 1330 O O . GLU A 1 161 ? -1.051 3.982 -1.595 1.00 90.56 161 GLU A O 1
ATOM 1335 N N . ALA A 1 162 ? 1.095 3.566 -2.107 1.00 87.88 162 ALA A N 1
ATOM 1336 C CA . ALA A 1 162 ? 1.545 3.495 -0.722 1.00 87.88 162 ALA A CA 1
ATOM 1337 C C . ALA A 1 162 ? 1.310 4.808 0.047 1.00 87.88 162 ALA A C 1
ATOM 1339 O O . ALA A 1 162 ? 0.915 4.774 1.218 1.00 87.88 162 ALA A O 1
ATOM 1340 N N . LEU A 1 163 ? 1.485 5.968 -0.601 1.00 89.75 163 LEU A N 1
ATOM 1341 C CA . LEU A 1 163 ? 1.160 7.282 -0.029 1.00 89.75 163 LEU A CA 1
ATOM 1342 C C . LEU A 1 163 ? -0.344 7.454 0.218 1.00 89.75 163 LEU A C 1
ATOM 1344 O O . LEU A 1 163 ? -0.749 8.013 1.244 1.00 89.75 163 LEU A O 1
ATOM 1348 N N . SER A 1 164 ? -1.177 6.944 -0.688 1.00 89.06 164 SER A N 1
ATOM 1349 C CA . SER A 1 164 ? -2.634 6.953 -0.530 1.00 89.06 164 SER A CA 1
ATOM 1350 C C . SER A 1 164 ? -3.053 6.133 0.695 1.00 89.06 164 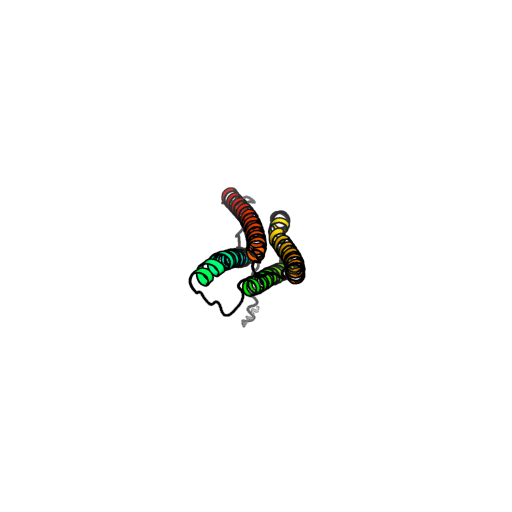SER A C 1
ATOM 1352 O O . SER A 1 164 ? -3.845 6.601 1.517 1.00 89.06 164 SER A O 1
ATOM 1354 N N . ILE A 1 165 ? -2.450 4.956 0.885 1.00 87.19 165 ILE A N 1
ATOM 1355 C CA . ILE A 1 165 ? -2.676 4.097 2.058 1.00 87.19 165 ILE A CA 1
ATOM 1356 C C . ILE A 1 165 ? -2.220 4.790 3.349 1.00 87.19 165 ILE A C 1
ATOM 1358 O O . ILE A 1 165 ? -2.987 4.840 4.313 1.00 87.19 165 ILE A O 1
ATOM 1362 N N . LEU A 1 166 ? -1.020 5.386 3.374 1.00 85.88 166 LEU A N 1
ATOM 1363 C CA . LEU A 1 166 ? -0.528 6.138 4.541 1.00 85.88 166 LEU A CA 1
ATOM 1364 C C . LEU A 1 166 ? -1.464 7.286 4.923 1.00 85.88 166 LEU A C 1
ATOM 1366 O O . LEU A 1 166 ? -1.746 7.490 6.105 1.00 85.88 166 LEU A O 1
ATOM 1370 N N . SER A 1 167 ? -1.979 8.016 3.935 1.00 87.94 167 SER A N 1
ATOM 1371 C CA . SER A 1 167 ? -2.907 9.127 4.161 1.00 87.94 167 SER A CA 1
ATOM 1372 C C . SER A 1 167 ? -4.207 8.656 4.821 1.00 87.94 167 SER A C 1
ATOM 1374 O O . SER A 1 167 ? -4.698 9.290 5.759 1.00 87.94 167 SER A O 1
ATOM 1376 N N . LEU A 1 168 ? -4.749 7.514 4.384 1.00 84.62 168 LEU A N 1
ATOM 1377 C CA . LEU A 1 168 ? -5.945 6.912 4.982 1.00 84.62 168 LEU A CA 1
ATOM 1378 C C . LEU A 1 168 ? -5.693 6.406 6.406 1.00 84.62 168 LEU A C 1
ATOM 1380 O O . LEU A 1 168 ? -6.503 6.670 7.297 1.00 84.62 168 LEU A O 1
ATOM 1384 N N . ILE A 1 169 ? -4.562 5.734 6.640 1.00 80.62 169 ILE A N 1
ATOM 1385 C CA . ILE A 1 169 ? -4.179 5.248 7.974 1.00 80.62 169 ILE A CA 1
ATOM 1386 C C . ILE A 1 169 ? -3.969 6.424 8.935 1.00 80.62 169 ILE A C 1
ATOM 1388 O O . ILE A 1 169 ? -4.417 6.379 10.078 1.00 80.62 169 ILE A O 1
ATOM 1392 N N . THR A 1 170 ? -3.356 7.512 8.472 1.00 80.75 170 THR A N 1
ATOM 1393 C CA . THR A 1 170 ? -3.140 8.710 9.295 1.00 80.75 170 THR A CA 1
ATOM 1394 C C . THR A 1 170 ? -4.469 9.351 9.692 1.00 80.75 170 THR A C 1
ATOM 1396 O O . THR A 1 170 ? -4.676 9.649 10.868 1.00 80.75 170 THR A O 1
ATOM 1399 N N . LYS A 1 171 ? -5.415 9.490 8.750 1.00 83.50 171 LYS A N 1
ATOM 1400 C CA . LYS A 1 171 ? -6.783 9.950 9.056 1.00 83.50 171 LYS A CA 1
ATOM 1401 C C . LYS A 1 171 ? -7.475 9.056 10.083 1.00 83.50 171 LYS A C 1
ATOM 1403 O O . LYS A 1 171 ? -8.132 9.561 10.990 1.00 83.50 171 LYS A O 1
ATOM 1408 N N . TYR A 1 172 ? -7.302 7.742 9.964 1.00 77.56 172 TYR A N 1
ATOM 1409 C CA . TYR A 1 172 ? -7.827 6.795 10.940 1.00 77.56 172 TYR A CA 1
ATOM 1410 C C . TYR A 1 172 ? -7.229 7.011 12.339 1.00 77.56 172 TYR A C 1
ATOM 1412 O O . TYR A 1 172 ? -7.979 7.106 13.308 1.00 77.56 172 TYR A O 1
ATOM 1420 N N . LEU A 1 173 ? -5.904 7.151 12.447 1.00 77.00 173 LEU A N 1
ATOM 1421 C CA . LEU A 1 173 ? -5.220 7.381 13.724 1.00 77.00 173 LEU A CA 1
ATOM 1422 C C . LEU A 1 173 ? -5.615 8.710 14.377 1.00 77.00 173 LEU A C 1
ATOM 1424 O O . LEU A 1 173 ? -5.795 8.756 15.592 1.00 77.00 173 LEU A O 1
ATOM 1428 N N . VAL A 1 174 ? -5.773 9.780 13.593 1.00 82.00 174 VAL A N 1
ATOM 1429 C CA . VAL A 1 174 ? -6.238 11.083 14.102 1.00 82.00 174 VAL A CA 1
ATOM 1430 C C . VAL A 1 174 ? -7.654 10.968 14.655 1.00 82.00 174 VAL A C 1
ATOM 1432 O O . VAL A 1 174 ? -7.911 11.421 15.769 1.00 82.00 174 VAL A O 1
ATOM 1435 N N . ASN A 1 175 ? -8.556 10.312 13.920 1.00 76.56 175 ASN A N 1
ATOM 1436 C CA . ASN A 1 175 ? -9.910 10.067 14.409 1.00 76.56 175 ASN A CA 1
ATOM 1437 C C . ASN A 1 175 ? -9.875 9.245 15.701 1.00 76.56 175 ASN A C 1
ATOM 1439 O O . ASN A 1 175 ? -10.523 9.621 16.671 1.00 76.56 175 ASN A O 1
ATOM 1443 N N . LEU A 1 176 ? -9.071 8.180 15.748 1.00 72.19 176 LEU A N 1
ATOM 1444 C CA . LEU A 1 176 ? -8.924 7.337 16.934 1.00 72.19 176 LEU A CA 1
ATOM 1445 C C . LEU A 1 176 ? -8.427 8.128 18.154 1.00 72.19 176 LEU A C 1
ATOM 1447 O O . LEU A 1 176 ? -9.002 7.994 19.230 1.00 72.19 176 LEU A O 1
ATOM 1451 N N . LYS A 1 177 ? -7.411 8.986 17.984 1.00 73.56 177 LYS A N 1
ATOM 1452 C CA . LYS A 1 177 ? -6.926 9.873 19.053 1.00 73.56 177 LYS A CA 1
ATOM 1453 C C . LYS A 1 177 ? -8.015 10.821 19.540 1.00 73.56 177 LYS A C 1
ATOM 1455 O O . LYS A 1 177 ? -8.221 10.920 20.741 1.00 73.56 177 LYS A O 1
ATOM 1460 N N . LYS A 1 178 ? -8.758 11.444 18.621 1.00 76.62 178 LYS A N 1
ATOM 1461 C CA . LYS A 1 178 ? -9.868 12.337 18.971 1.00 76.62 178 LYS A CA 1
ATOM 1462 C C . LYS A 1 178 ? -10.946 11.611 19.780 1.00 76.62 178 LYS A C 1
ATOM 1464 O O . LYS A 1 178 ? -11.461 12.160 20.746 1.00 76.62 178 LYS A O 1
ATOM 1469 N N . PHE A 1 179 ? -11.274 10.373 19.413 1.00 68.88 179 PHE A N 1
ATOM 1470 C CA . PHE A 1 179 ? -12.214 9.556 20.181 1.00 68.88 179 PHE A CA 1
ATOM 1471 C C . PHE A 1 179 ? -11.689 9.202 21.572 1.00 68.88 179 PHE A C 1
ATOM 1473 O O . PHE A 1 179 ? -12.478 9.187 22.510 1.00 68.88 179 PHE A O 1
ATOM 1480 N N . HIS A 1 180 ? -10.386 8.951 21.705 1.00 67.31 180 HIS A N 1
ATOM 1481 C CA . HIS A 1 180 ? -9.761 8.697 22.998 1.00 67.31 180 HIS A CA 1
ATOM 1482 C C . HIS A 1 180 ? -9.789 9.946 23.890 1.00 67.31 180 HIS A C 1
ATOM 1484 O O . HIS A 1 180 ? -10.202 9.851 25.032 1.00 67.31 180 HIS A O 1
ATOM 1490 N N . GLU A 1 181 ? -9.473 11.126 23.349 1.00 68.44 181 GLU A N 1
ATOM 1491 C CA . GLU A 1 181 ? -9.536 12.407 24.078 1.00 68.44 181 GLU A CA 1
ATOM 1492 C C . GLU A 1 181 ? -10.962 12.843 24.441 1.00 68.44 181 GLU A C 1
ATOM 1494 O O . GLU A 1 181 ? -11.149 13.601 25.380 1.00 68.44 181 GLU A O 1
ATOM 1499 N N . THR A 1 182 ? -11.977 12.398 23.695 1.00 62.44 182 THR A N 1
ATOM 1500 C CA . THR A 1 182 ? -13.384 12.735 23.994 1.00 62.44 182 THR A CA 1
ATOM 1501 C C . THR A 1 182 ? -13.990 11.801 25.050 1.00 62.44 182 THR A C 1
ATOM 1503 O O . THR A 1 182 ? -15.077 12.072 25.552 1.00 62.44 182 THR A O 1
ATOM 1506 N N . LYS A 1 183 ? -13.339 10.667 25.339 1.00 55.56 183 LYS A N 1
ATOM 1507 C CA . LYS A 1 183 ? -13.842 9.630 26.254 1.00 55.56 183 LYS A CA 1
ATOM 1508 C C . LYS A 1 183 ? -12.937 9.355 27.464 1.00 55.56 183 LYS A C 1
ATOM 1510 O O . LYS A 1 183 ? -13.348 8.564 28.305 1.00 55.56 183 LYS A O 1
ATOM 1515 N N . ALA A 1 184 ? -11.746 9.951 27.518 1.00 46.81 184 ALA A N 1
ATOM 1516 C CA . ALA A 1 184 ? -10.867 10.007 28.690 1.00 46.81 184 ALA A CA 1
ATOM 1517 C C . ALA A 1 184 ? -11.132 11.297 29.474 1.00 46.81 184 ALA A C 1
ATOM 1519 O O . ALA A 1 184 ? -10.967 11.266 30.710 1.00 46.81 184 ALA A O 1
#

Secondary structure (DSSP, 8-state):
----------------------B-TTS-B----PPPTHHHHHHHHHHHHHHHHHHHHHHHHHHHHSS--SS-HHHHHHHHHHHHHHHHHHHHHHHHHHHHHGGGSS-HHHHHHHHHHHHHHHHHHHHHHHHHHHHHHHHHHH--SS--THHHHHHHHHHHHHHHHHHHHHHHHHHHHHHHHHH-

Radius of gyration: 25.47 Å; chains: 1; bounding box: 59×46×92 Å